Protein AF-A0A6I2UF98-F1 (afdb_monomer_lite)

Radius of gyration: 32.37 Å; chains: 1; bounding box: 103×80×83 Å

pLDDT: mean 73.34, std 24.32, range [24.0, 97.31]

Foldseek 3Di:
DVVVVVVVVVVVVVVVVVVLVVVLVVLVVVLVVCVVVVVLVVSVVSLVVNVVSVDDDLVSLQSPLVSCVVVPVLVVSLVSLVVSCVRPVPDLLSLLSVLLSCVSVVVNLVSLVSVLVSCVVCPVVDDPVSLVSSQVSCVVVVPPPPVSCVVRVSSVVSNVVVVCVVVVVVVVVPHDDDDDDDDDDDDDDDDDDDDDVVVVVVVVVVVVVVVVVPDDDDDDDDDDDDDDDDDDDDDDDDDDDDDDDDDDDDDDDDDDPPPDPPLVVVLVVLVPDPDDLVVSLVVLQVVLVVCVVVVNLPSSLVSLVSSCVSPVQPLSSLQSNLVSCVSVVNLVVSVVSQVSHPDHDVVSVVSSVVD

Organism: NCBI:txid2652309

Secondary structure (DSSP, 8-state):
-HHHHHHHHHHHHHHHHHHHHHHHHHHHHHHHHHHHTT-HHHHHHHHHHHHHTT---HHHHHHHHHHHHHTT-HHHHHHHHHHHHHH-TT-HHHHHHHHHHHHHTT-HHHHHHHHHHHHHHHGGGS-HHHHHHHHHHHGGGGSS-HHHHTT-HHHHHHHHHHHHHHHHHHHHTTPPP----PPP------------HHHHHHHHHHHHHHHHTTS-----------------------------------------------HHHHHHHHHHS---HHHHHHHHHHHHHHHHHTT-HHHHHHHHHHHHHH-TT-HHHHHHHHHHHHHTT-HHHHHHHHHT-SS--HHHHHHHHH-

InterPro domains:
  IPR011990 Tetratricopeptide-like helical domain superfamily [G3DSA:1.25.40.10] (7-129)
  IPR011990 Tetratricopeptide-like helical domain superfamily [G3DSA:1.25.40.10] (156-341)
  IPR011990 Tetratricopeptide-like helical domain superfamily [SSF48452] (62-338)

Sequence (355 aa):
MAKIKNRIANKRMQKKAEAQDAAFRDLKAEMQQLMDTEDYVAAMDVMAEIAANKKIDADVMYWGAVCYFRTGDYERAAKWVNNVLTYDSGSLRARSLLAAICIGEGRREDGIRIAGFVLSNAGAGLAEQDREFLQEVLAPVRYGSADVLAQYPQVREFLAETSDIQSALDVAAGMPEVADRQPEREQAEADAAKPSAVEALAKLRRMLEKSRAAGQEQVQPAEEVPQESFVLTDEQASKVPAVEEQENAEAADGNIAETGFDVDSTVEKVLAKAISLCEKVKLLNIFAGACYQENDHQSAFDLLSAALQLDGCDAATLRNMAYVCLSAGEKEQALAYAAKLPMADFGLLYALKHN

Structure (mmCIF, N/CA/C/O backbone):
data_AF-A0A6I2UF98-F1
#
_entry.id   AF-A0A6I2UF98-F1
#
loop_
_atom_site.group_PDB
_atom_site.id
_atom_site.type_symbol
_atom_site.label_atom_id
_atom_site.label_alt_id
_atom_site.label_comp_id
_atom_site.label_asym_id
_atom_site.label_entity_id
_atom_site.label_seq_id
_atom_site.pdbx_PDB_ins_code
_atom_site.Cartn_x
_atom_site.Cartn_y
_atom_site.Cartn_z
_atom_site.occupancy
_atom_site.B_iso_or_equiv
_atom_site.auth_seq_id
_atom_site.auth_comp_id
_atom_site.auth_asym_id
_atom_site.auth_atom_id
_atom_site.pdbx_PDB_model_num
ATOM 1 N N . MET A 1 1 ? -34.645 7.016 46.617 1.00 63.91 1 MET A N 1
ATOM 2 C CA . MET A 1 1 ? -34.510 5.947 45.595 1.00 63.91 1 MET A CA 1
ATOM 3 C C . MET A 1 1 ? -33.904 6.413 44.261 1.00 63.91 1 MET A C 1
ATOM 5 O O . MET A 1 1 ? -33.068 5.694 43.728 1.00 63.91 1 MET A O 1
ATOM 9 N N . ALA A 1 2 ? -34.247 7.597 43.730 1.00 69.69 2 ALA A N 1
ATOM 10 C CA . ALA A 1 2 ? -33.748 8.078 42.427 1.00 69.69 2 ALA A CA 1
ATOM 11 C C . ALA A 1 2 ? -32.206 8.193 42.317 1.00 69.69 2 ALA A C 1
ATOM 13 O O . ALA A 1 2 ? -31.623 7.744 41.335 1.00 69.69 2 ALA A O 1
ATOM 14 N N . LYS A 1 3 ? -31.522 8.693 43.360 1.00 74.25 3 LYS A N 1
ATOM 15 C CA . LYS A 1 3 ? -30.048 8.828 43.378 1.00 74.25 3 LYS A CA 1
ATOM 16 C C . LYS A 1 3 ? -29.302 7.485 43.285 1.00 74.25 3 LYS A C 1
ATOM 18 O O . LYS A 1 3 ? -28.255 7.407 42.651 1.00 74.25 3 LYS A O 1
ATOM 23 N N . ILE A 1 4 ? -29.849 6.419 43.879 1.00 79.56 4 ILE A N 1
ATOM 24 C CA . ILE A 1 4 ? -29.251 5.072 43.841 1.00 79.56 4 ILE A CA 1
ATOM 25 C C . ILE A 1 4 ? -29.442 4.444 42.452 1.00 79.56 4 ILE A C 1
ATOM 27 O O . ILE A 1 4 ? -28.490 3.891 41.906 1.00 79.56 4 ILE A O 1
ATOM 31 N N . LYS A 1 5 ? -30.627 4.602 41.840 1.00 80.00 5 LYS A N 1
ATOM 32 C CA . LYS A 1 5 ? -30.889 4.150 40.461 1.00 80.00 5 LYS A CA 1
ATOM 33 C C . LYS A 1 5 ? -29.950 4.822 39.449 1.00 80.00 5 LYS A C 1
ATOM 35 O O . LYS A 1 5 ? -29.345 4.114 38.649 1.00 80.00 5 LYS A O 1
ATOM 40 N N . ASN A 1 6 ? -29.738 6.139 39.549 1.00 82.12 6 ASN A N 1
ATOM 41 C CA . ASN A 1 6 ? -28.802 6.859 38.672 1.00 82.12 6 ASN A CA 1
ATOM 42 C C . ASN A 1 6 ? -27.347 6.401 38.856 1.00 82.12 6 ASN A C 1
ATOM 44 O O . ASN A 1 6 ? -26.626 6.235 37.877 1.00 82.12 6 ASN A O 1
ATOM 48 N N . ARG A 1 7 ? -26.913 6.120 40.092 1.00 83.44 7 ARG A N 1
ATOM 49 C CA . ARG A 1 7 ? -25.555 5.612 40.353 1.00 83.44 7 ARG A CA 1
ATOM 50 C C . ARG A 1 7 ? -25.326 4.215 39.764 1.00 83.44 7 ARG A C 1
ATOM 52 O O . ARG A 1 7 ? -24.241 3.942 39.260 1.00 83.44 7 ARG A O 1
ATOM 59 N N . ILE A 1 8 ? -26.332 3.339 39.813 1.00 86.56 8 ILE A N 1
ATOM 60 C CA . ILE A 1 8 ? -26.265 1.994 39.216 1.00 86.56 8 ILE A CA 1
ATOM 61 C C . ILE A 1 8 ? -26.267 2.080 37.685 1.00 86.56 8 ILE A C 1
ATOM 63 O O . ILE A 1 8 ? -25.483 1.383 37.044 1.00 86.56 8 ILE A O 1
ATOM 67 N N . ALA A 1 9 ? -27.105 2.944 37.103 1.00 87.94 9 ALA A N 1
ATOM 68 C CA . ALA A 1 9 ? -27.138 3.177 35.660 1.00 87.94 9 ALA A CA 1
ATOM 69 C C . ALA A 1 9 ? -25.792 3.711 35.141 1.00 87.94 9 ALA A C 1
ATOM 71 O O . ALA A 1 9 ? -25.245 3.139 34.200 1.00 87.94 9 ALA A O 1
ATOM 72 N N . ASN A 1 10 ? -25.201 4.706 35.815 1.00 87.38 10 ASN A N 1
ATOM 73 C CA . ASN A 1 10 ? -23.878 5.228 35.459 1.00 87.38 10 ASN A CA 1
ATOM 74 C C . ASN A 1 10 ? -22.782 4.162 35.577 1.00 87.38 10 ASN A C 1
ATOM 76 O O . ASN A 1 10 ? -21.989 4.019 34.656 1.00 87.38 10 ASN A O 1
ATOM 80 N N . LYS A 1 11 ? -22.767 3.354 36.650 1.00 91.62 11 LYS A N 1
ATOM 81 C CA . LYS A 1 11 ? -21.804 2.244 36.780 1.00 91.62 11 LYS A CA 1
ATOM 82 C C . LYS A 1 11 ? -21.946 1.197 35.670 1.00 91.62 11 LYS A C 1
ATOM 84 O O . LYS A 1 11 ? -20.944 0.668 35.205 1.00 91.62 11 LYS A O 1
ATOM 89 N N . ARG A 1 12 ? -23.175 0.876 35.247 1.00 88.50 12 ARG A N 1
ATOM 90 C CA . ARG A 1 12 ? -23.423 -0.064 34.138 1.00 88.50 12 ARG A CA 1
ATOM 91 C C . ARG A 1 12 ? -22.973 0.507 32.794 1.00 88.50 12 ARG A C 1
ATOM 93 O O . ARG A 1 12 ? -22.359 -0.219 32.022 1.00 88.50 12 ARG A O 1
ATOM 100 N N . MET A 1 13 ? -23.253 1.785 32.538 1.00 87.44 13 MET A N 1
ATOM 101 C CA . MET A 1 13 ? -22.789 2.489 31.337 1.00 87.44 13 MET A CA 1
ATOM 102 C C . MET A 1 13 ? -21.263 2.546 31.284 1.00 87.44 13 MET A C 1
ATOM 104 O O . MET A 1 13 ? -20.686 2.217 30.257 1.00 87.44 13 MET A O 1
ATOM 108 N N . GLN A 1 14 ? -20.617 2.873 32.405 1.00 88.50 14 GLN A N 1
ATOM 109 C CA . GLN A 1 14 ? -19.162 2.912 32.514 1.00 88.50 14 GLN A CA 1
ATOM 110 C C . GLN A 1 14 ? -18.539 1.535 32.254 1.00 88.50 14 GLN A C 1
ATOM 112 O O . GLN A 1 14 ? -17.674 1.417 31.398 1.00 88.50 14 GLN A O 1
ATOM 117 N N . LYS A 1 15 ? -19.064 0.472 32.878 1.00 90.69 15 LYS A N 1
ATOM 118 C CA . LYS A 1 15 ? -18.601 -0.901 32.624 1.00 90.69 15 LYS A CA 1
ATOM 119 C C . LYS A 1 15 ? -18.785 -1.327 31.159 1.00 90.69 15 LYS A C 1
ATOM 121 O O . LYS A 1 15 ? -17.962 -2.060 30.624 1.00 90.69 15 LYS A O 1
ATOM 126 N N . LYS A 1 16 ? -19.868 -0.887 30.503 1.00 87.44 16 LYS A N 1
ATOM 127 C CA . LYS A 1 16 ? -20.100 -1.153 29.075 1.00 87.44 16 LYS A CA 1
ATOM 128 C C . LYS A 1 16 ? -19.107 -0.391 28.193 1.00 87.44 16 LYS A C 1
ATOM 130 O O . LYS A 1 16 ? -18.605 -0.975 27.243 1.00 87.44 16 LYS A O 1
ATOM 135 N N . ALA A 1 17 ? -18.822 0.871 28.509 1.00 87.00 17 ALA A N 1
ATOM 136 C CA . ALA A 1 17 ? -17.832 1.672 27.794 1.00 87.00 17 ALA A CA 1
ATOM 137 C C . ALA A 1 17 ? -16.425 1.067 27.928 1.00 87.00 17 ALA A C 1
ATOM 139 O O . ALA A 1 17 ? -15.788 0.825 26.912 1.00 87.00 17 ALA A O 1
ATOM 140 N N . GLU A 1 18 ? -16.015 0.699 29.147 1.00 88.81 18 GLU A N 1
ATOM 141 C CA . GLU A 1 18 ? -14.739 0.021 29.423 1.00 88.81 18 GLU A CA 1
ATOM 142 C C . GLU A 1 18 ? -14.611 -1.300 28.648 1.00 88.81 18 GLU A C 1
ATOM 144 O O . GLU A 1 18 ? -13.567 -1.574 28.062 1.00 88.81 18 GLU A O 1
ATOM 149 N N . ALA A 1 19 ? -15.680 -2.103 28.590 1.00 88.19 19 ALA A N 1
ATOM 150 C CA . ALA A 1 19 ? -15.698 -3.332 27.797 1.00 88.19 19 ALA A CA 1
ATOM 151 C C . ALA A 1 19 ? -15.601 -3.057 26.285 1.00 88.19 19 ALA A C 1
ATOM 153 O O . ALA A 1 19 ? -14.909 -3.780 25.579 1.00 88.19 19 ALA A O 1
ATOM 154 N N . GLN A 1 20 ? -16.254 -2.002 25.787 1.00 87.62 20 GLN A N 1
ATOM 155 C CA . GLN A 1 20 ? -16.143 -1.581 24.386 1.00 87.62 20 GLN A CA 1
ATOM 156 C C . GLN A 1 20 ? -14.763 -1.001 24.052 1.00 87.62 20 GLN A C 1
ATOM 158 O O . GLN A 1 20 ? -14.323 -1.111 22.916 1.00 87.62 20 GLN A O 1
ATOM 163 N N . ASP A 1 21 ? -14.098 -0.333 24.996 1.00 88.75 21 ASP A N 1
ATOM 164 C CA . ASP A 1 21 ? -12.720 0.153 24.840 1.00 88.75 21 ASP A CA 1
ATOM 165 C C . ASP A 1 21 ? -11.709 -0.997 24.864 1.00 88.75 21 ASP A C 1
ATOM 167 O O . ASP A 1 21 ? -10.724 -0.964 24.134 1.00 88.75 21 ASP A O 1
ATOM 171 N N . ALA A 1 22 ? -11.936 -2.017 25.697 1.00 91.38 22 ALA A N 1
ATOM 172 C CA . ALA A 1 22 ? -11.137 -3.239 25.685 1.00 91.38 22 ALA A CA 1
ATOM 173 C C . ALA A 1 22 ? -11.298 -3.984 24.353 1.00 91.38 22 ALA A C 1
ATOM 175 O O . ALA A 1 22 ? -10.308 -4.166 23.659 1.00 91.38 22 ALA A O 1
ATOM 176 N N . ALA A 1 23 ? -12.537 -4.268 23.937 1.00 91.31 23 ALA A N 1
ATOM 177 C CA . ALA A 1 23 ? -12.812 -4.945 22.670 1.00 91.31 23 ALA A CA 1
ATOM 178 C C . ALA A 1 23 ? -12.245 -4.187 21.458 1.00 91.31 23 ALA A C 1
ATOM 180 O O . ALA A 1 23 ? -11.674 -4.796 20.564 1.00 91.31 23 ALA A O 1
ATOM 181 N N . PHE A 1 24 ? -12.351 -2.852 21.436 1.00 93.56 24 PHE A N 1
ATOM 182 C CA . PHE A 1 24 ? -11.744 -2.048 20.373 1.00 93.56 24 PHE A CA 1
ATOM 183 C C . PHE A 1 24 ? -10.215 -2.173 20.349 1.00 93.56 24 PHE A C 1
ATOM 185 O O . PHE A 1 24 ? -9.638 -2.268 19.273 1.00 93.56 24 PHE A O 1
ATOM 192 N N . ARG A 1 25 ? -9.554 -2.187 21.515 1.00 94.25 25 ARG A N 1
ATOM 193 C CA . ARG A 1 25 ? -8.098 -2.384 21.585 1.00 94.25 25 ARG A CA 1
ATOM 194 C C . ARG A 1 25 ? -7.683 -3.769 21.102 1.00 94.25 25 ARG A C 1
ATOM 196 O O . ARG A 1 25 ? -6.695 -3.856 20.382 1.00 94.25 25 ARG A O 1
ATOM 203 N N . ASP A 1 26 ? -8.437 -4.801 21.467 1.00 94.94 26 ASP A N 1
ATOM 204 C CA . ASP A 1 26 ? -8.153 -6.180 21.066 1.00 94.94 26 ASP A CA 1
ATOM 205 C C . ASP A 1 26 ? -8.306 -6.341 19.543 1.00 94.94 26 ASP A C 1
ATOM 207 O O . ASP A 1 26 ? -7.365 -6.768 18.879 1.00 94.94 26 ASP A O 1
ATOM 211 N N . LEU A 1 27 ? -9.421 -5.867 18.970 1.00 95.88 27 LEU A N 1
ATOM 212 C CA . LEU A 1 27 ? -9.647 -5.876 17.518 1.00 95.88 27 LEU A CA 1
ATOM 213 C C . LEU A 1 27 ? -8.621 -5.028 16.758 1.00 95.88 27 LEU A C 1
ATOM 215 O O . LEU A 1 27 ? -8.185 -5.398 15.674 1.00 95.88 27 LEU A O 1
ATOM 219 N N . LYS A 1 28 ? -8.213 -3.879 17.311 1.00 95.94 28 LYS A N 1
ATOM 220 C CA . LYS A 1 28 ? -7.185 -3.034 16.689 1.00 95.94 28 LYS A CA 1
ATOM 221 C C . LYS A 1 28 ? -5.833 -3.752 16.639 1.00 95.94 28 LYS A C 1
ATOM 223 O O . LYS A 1 28 ? -5.136 -3.644 15.635 1.00 95.94 28 LYS A O 1
ATOM 228 N N . ALA A 1 29 ? -5.469 -4.473 17.700 1.00 96.69 29 ALA A N 1
ATOM 229 C CA . ALA A 1 29 ? -4.240 -5.260 17.740 1.00 96.69 29 ALA A CA 1
ATOM 230 C C . ALA A 1 29 ? -4.287 -6.439 16.756 1.00 96.69 29 ALA A C 1
ATOM 232 O O . ALA A 1 29 ? -3.308 -6.685 16.060 1.00 96.69 29 ALA A O 1
ATOM 233 N N . GLU A 1 30 ? -5.430 -7.120 16.658 1.00 97.00 30 GLU A N 1
ATOM 234 C CA . GLU A 1 30 ? -5.656 -8.172 15.664 1.00 97.00 30 GLU A CA 1
ATOM 235 C C . GLU A 1 30 ? -5.534 -7.626 14.236 1.00 97.00 30 GLU A C 1
ATOM 237 O O . GLU A 1 30 ? -4.768 -8.156 13.435 1.00 97.00 30 GLU A O 1
ATOM 242 N N . MET A 1 31 ? -6.200 -6.506 13.936 1.00 96.44 31 MET A N 1
ATOM 243 C CA . MET A 1 31 ? -6.097 -5.859 12.629 1.00 96.44 31 MET A CA 1
ATOM 244 C C . MET A 1 31 ? -4.648 -5.490 12.305 1.00 96.44 31 MET A C 1
ATOM 246 O O . MET A 1 31 ? -4.205 -5.716 11.186 1.00 96.44 31 MET A O 1
ATOM 250 N N . GLN A 1 32 ? -3.890 -4.968 13.272 1.00 95.94 32 GLN A N 1
ATOM 251 C CA . GLN A 1 32 ? -2.478 -4.648 13.078 1.00 95.94 32 GLN A CA 1
ATOM 252 C C . GLN A 1 32 ? -1.647 -5.890 12.724 1.00 95.94 32 GLN A C 1
ATOM 254 O O . GLN A 1 32 ? -0.865 -5.839 11.783 1.00 95.94 32 GLN A O 1
ATOM 259 N N . GLN A 1 33 ? -1.855 -7.015 13.413 1.00 96.81 33 GLN A N 1
ATOM 260 C CA . GLN A 1 33 ? -1.164 -8.269 13.093 1.00 96.81 33 GLN A CA 1
ATOM 261 C C . GLN A 1 33 ? -1.495 -8.772 11.684 1.00 96.81 33 GLN A C 1
ATOM 263 O O . GLN A 1 33 ? -0.612 -9.251 10.973 1.00 96.81 33 GLN A O 1
ATOM 268 N N . LEU A 1 34 ? -2.753 -8.640 11.259 1.00 96.75 34 LEU A N 1
ATOM 269 C CA . LEU A 1 34 ? -3.169 -8.991 9.900 1.00 96.75 34 LEU A CA 1
ATOM 270 C C . LEU A 1 34 ? -2.531 -8.063 8.858 1.00 96.75 34 LEU A C 1
ATOM 272 O O . LEU A 1 34 ? -2.096 -8.527 7.811 1.00 96.75 34 LEU A O 1
ATOM 276 N N . MET A 1 35 ? -2.389 -6.770 9.166 1.00 95.25 35 MET A N 1
ATOM 277 C CA . MET A 1 35 ? -1.650 -5.833 8.314 1.00 95.25 35 MET A CA 1
ATOM 278 C C . MET A 1 35 ? -0.167 -6.201 8.200 1.00 95.25 35 MET A C 1
ATOM 280 O O . MET A 1 35 ? 0.379 -6.144 7.101 1.00 95.25 35 MET A O 1
ATOM 284 N N . ASP A 1 36 ? 0.466 -6.596 9.307 1.00 93.12 36 ASP A N 1
ATOM 285 C CA . ASP A 1 36 ? 1.883 -6.982 9.353 1.00 93.12 36 ASP A CA 1
ATOM 286 C C . ASP A 1 36 ? 2.150 -8.318 8.630 1.00 93.12 36 ASP A C 1
ATOM 288 O O . ASP A 1 36 ? 3.249 -8.550 8.135 1.00 93.12 36 ASP A O 1
ATOM 292 N N . THR A 1 37 ? 1.143 -9.195 8.556 1.00 95.81 37 THR A N 1
ATOM 293 C CA . THR A 1 37 ? 1.185 -10.472 7.817 1.00 95.81 37 THR A CA 1
ATOM 294 C C . THR A 1 37 ? 0.619 -10.373 6.398 1.00 95.81 37 THR A C 1
ATOM 296 O O . THR A 1 37 ? 0.551 -11.381 5.699 1.00 95.81 37 THR A O 1
ATOM 299 N N . GLU A 1 38 ? 0.238 -9.166 5.969 1.00 94.38 38 GLU A N 1
ATOM 300 C CA . GLU A 1 38 ? -0.343 -8.861 4.655 1.00 94.38 38 GLU A CA 1
ATOM 301 C C . GLU A 1 38 ? -1.654 -9.609 4.330 1.00 94.38 38 GLU A C 1
ATOM 303 O O . GLU A 1 38 ? -2.085 -9.653 3.176 1.00 94.38 38 GLU A O 1
ATOM 308 N N . ASP A 1 39 ? -2.355 -10.135 5.340 1.00 96.75 39 ASP A N 1
ATOM 309 C CA . ASP A 1 39 ? -3.689 -10.723 5.173 1.00 96.75 39 ASP A CA 1
ATOM 310 C C . ASP A 1 39 ? -4.762 -9.623 5.144 1.00 96.75 39 ASP A C 1
ATOM 312 O O . ASP A 1 39 ? -5.519 -9.377 6.089 1.00 96.75 39 ASP A O 1
ATOM 316 N N . TYR A 1 40 ? -4.805 -8.913 4.017 1.00 96.44 40 TYR A N 1
ATOM 317 C CA . TYR A 1 40 ? -5.688 -7.765 3.828 1.00 96.44 40 TYR A CA 1
ATOM 318 C C . TYR A 1 40 ? -7.171 -8.139 3.796 1.00 96.44 40 TYR A C 1
ATOM 320 O O . TYR A 1 40 ? -8.012 -7.302 4.116 1.00 96.44 40 TYR A O 1
ATOM 328 N N . VAL A 1 41 ? -7.512 -9.370 3.406 1.00 95.62 41 VAL A N 1
ATOM 329 C CA . VAL A 1 41 ? -8.911 -9.815 3.348 1.00 95.62 41 VAL A CA 1
ATOM 330 C C . VAL A 1 41 ? -9.429 -10.054 4.762 1.00 95.62 41 VAL A C 1
ATOM 332 O O . VAL A 1 41 ? -10.459 -9.487 5.124 1.00 95.62 41 VAL A O 1
ATOM 335 N N . ALA A 1 42 ? -8.684 -10.788 5.595 1.00 96.06 42 ALA A N 1
ATOM 336 C CA . ALA A 1 42 ? -9.048 -10.955 6.998 1.00 96.06 42 ALA A CA 1
ATOM 337 C C . ALA A 1 42 ? -9.042 -9.610 7.747 1.00 96.06 42 ALA A C 1
ATOM 339 O O . ALA A 1 42 ? -9.937 -9.335 8.550 1.00 96.06 42 ALA A O 1
ATOM 340 N N . ALA A 1 43 ? -8.090 -8.717 7.442 1.00 97.06 43 ALA A N 1
ATOM 341 C CA . ALA A 1 43 ? -8.054 -7.379 8.033 1.00 97.06 43 ALA A CA 1
ATOM 342 C C . ALA A 1 43 ? -9.319 -6.557 7.714 1.00 97.06 43 ALA A C 1
ATOM 344 O O . ALA A 1 43 ? -9.774 -5.783 8.561 1.00 97.06 43 ALA A O 1
ATOM 345 N N . MET A 1 44 ? -9.927 -6.730 6.532 1.00 95.44 44 MET A N 1
ATOM 346 C CA . MET A 1 44 ? -11.207 -6.090 6.196 1.00 95.44 44 MET A CA 1
ATOM 347 C C . MET A 1 44 ? -12.375 -6.618 7.035 1.00 95.44 44 MET A C 1
ATOM 349 O O . MET A 1 44 ? -13.244 -5.827 7.411 1.00 95.44 44 MET A O 1
ATOM 353 N N . ASP A 1 45 ? -12.402 -7.913 7.350 1.00 95.81 45 ASP A N 1
ATOM 354 C CA . ASP A 1 45 ? -13.439 -8.494 8.210 1.00 95.81 45 ASP A CA 1
ATOM 355 C C . ASP A 1 45 ? -13.341 -7.930 9.635 1.00 95.81 45 ASP A C 1
ATOM 357 O O . ASP A 1 45 ? -14.337 -7.455 10.193 1.00 95.81 45 ASP A O 1
ATOM 361 N N . VAL A 1 46 ? -12.122 -7.852 10.182 1.00 96.44 46 VAL A N 1
ATOM 362 C CA . VAL A 1 46 ? -11.866 -7.213 11.485 1.00 96.44 46 VAL A CA 1
ATOM 363 C C . VAL A 1 46 ? -12.241 -5.728 11.449 1.00 96.44 46 VAL A C 1
ATOM 365 O O . VAL A 1 46 ? -12.892 -5.216 12.362 1.00 96.44 46 VAL A O 1
ATOM 368 N N . MET A 1 47 ? -11.913 -5.019 10.366 1.00 94.88 47 MET A N 1
ATOM 369 C CA . MET A 1 47 ? -12.313 -3.623 10.177 1.00 94.88 47 MET A CA 1
ATOM 370 C C . MET A 1 47 ? -13.840 -3.448 10.188 1.00 94.88 47 MET A C 1
ATOM 372 O O . MET A 1 47 ? -14.350 -2.481 10.766 1.00 94.88 47 MET A O 1
ATOM 376 N N . ALA A 1 48 ? -14.587 -4.364 9.568 1.00 93.50 48 ALA A N 1
ATOM 377 C CA . ALA A 1 48 ? -16.046 -4.339 9.572 1.00 93.50 48 ALA A CA 1
ATOM 378 C C . ALA A 1 48 ? -16.612 -4.546 10.987 1.00 93.50 48 ALA A C 1
ATOM 380 O O . ALA A 1 48 ? -17.566 -3.862 11.376 1.00 93.50 48 ALA A O 1
ATOM 381 N N . GLU A 1 49 ? -15.994 -5.415 11.789 1.00 94.00 49 GLU A N 1
ATOM 38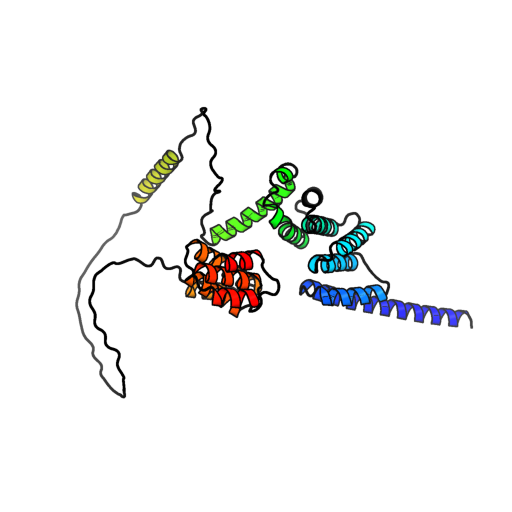2 C CA . GLU A 1 49 ? -16.347 -5.596 13.199 1.00 94.00 49 GLU A CA 1
ATOM 383 C C . GLU A 1 49 ? -16.052 -4.338 14.035 1.00 94.00 49 GLU A C 1
ATOM 385 O O . GLU A 1 49 ? -16.900 -3.874 14.810 1.00 94.00 49 GLU A O 1
ATOM 390 N N . ILE A 1 50 ? -14.893 -3.709 13.822 1.00 93.56 50 ILE A N 1
ATOM 391 C CA . ILE A 1 50 ? -14.537 -2.427 14.443 1.00 93.56 50 ILE A CA 1
ATOM 392 C C . ILE A 1 50 ? -15.582 -1.348 14.096 1.00 93.56 50 ILE A C 1
ATOM 394 O O . ILE A 1 50 ? -16.088 -0.642 14.980 1.00 93.56 50 ILE A O 1
ATOM 398 N N . ALA A 1 51 ? -15.986 -1.262 12.825 1.00 89.56 51 ALA A N 1
ATOM 399 C CA . ALA A 1 51 ? -17.009 -0.328 12.367 1.00 89.56 51 ALA A CA 1
ATOM 400 C C . ALA A 1 51 ? -18.389 -0.606 12.994 1.00 89.56 51 ALA A C 1
ATOM 402 O O . ALA A 1 51 ? -19.090 0.336 13.384 1.00 89.56 51 ALA A O 1
ATOM 403 N N . ALA A 1 52 ? -18.769 -1.877 13.167 1.00 89.88 52 ALA A N 1
ATOM 404 C CA . ALA A 1 52 ? -20.009 -2.272 13.840 1.00 89.88 52 ALA A CA 1
ATOM 405 C C . ALA A 1 52 ? -20.042 -1.818 15.312 1.00 89.88 52 ALA A C 1
ATOM 407 O O . ALA A 1 52 ? -21.091 -1.404 15.822 1.00 89.88 52 ALA A O 1
ATOM 408 N N . ASN A 1 53 ? -18.878 -1.791 15.966 1.00 86.19 53 ASN A N 1
ATOM 409 C CA . ASN A 1 53 ? -18.699 -1.261 17.318 1.00 86.19 53 ASN A CA 1
ATOM 410 C C . ASN A 1 53 ? -18.734 0.281 17.395 1.00 86.19 53 ASN A C 1
ATOM 412 O O . ASN A 1 53 ? -18.673 0.843 18.494 1.00 86.19 53 ASN A O 1
ATOM 416 N N . LYS A 1 54 ? -18.915 0.970 16.255 1.00 82.81 54 LYS A N 1
ATOM 417 C CA . LYS A 1 54 ? -19.020 2.435 16.106 1.00 82.81 54 LYS A CA 1
ATOM 418 C C . LYS A 1 54 ? -17.811 3.205 16.642 1.00 82.81 54 LYS A C 1
ATOM 420 O O . LYS A 1 54 ? -17.946 4.362 17.046 1.00 82.81 54 LYS A O 1
ATOM 425 N N . LYS A 1 55 ? -16.640 2.573 16.651 1.00 83.75 55 LYS A N 1
ATOM 426 C CA . LYS A 1 55 ? -15.371 3.201 17.017 1.00 83.75 55 LYS A CA 1
ATOM 427 C C . LYS A 1 55 ? -14.407 3.006 15.869 1.00 83.75 55 LYS A C 1
ATOM 429 O O . LYS A 1 55 ? -14.057 1.880 15.569 1.00 83.75 55 LYS A O 1
ATOM 434 N N . ILE A 1 56 ? -14.013 4.095 15.227 1.00 88.19 56 ILE A N 1
ATOM 435 C CA . ILE A 1 56 ? -13.001 4.086 14.175 1.00 88.19 56 ILE A CA 1
ATOM 436 C C . ILE A 1 56 ? -12.099 5.288 14.440 1.00 88.19 56 ILE A C 1
ATOM 438 O O . ILE A 1 56 ? -12.596 6.406 14.590 1.00 88.19 56 ILE A O 1
ATOM 442 N N . ASP A 1 57 ? -10.797 5.047 14.533 1.00 91.31 57 ASP A N 1
ATOM 443 C CA . ASP A 1 57 ? -9.775 6.085 14.637 1.00 91.31 57 ASP A CA 1
ATOM 444 C C . ASP A 1 57 ? -9.009 6.236 13.313 1.00 91.31 57 ASP A C 1
ATOM 446 O O . ASP A 1 57 ? -9.285 5.538 12.334 1.00 91.31 57 ASP A O 1
ATOM 450 N N . ALA A 1 58 ? -8.071 7.183 13.267 1.00 91.00 58 ALA A N 1
ATOM 451 C CA . ALA A 1 58 ? -7.312 7.480 12.056 1.00 91.00 58 ALA A CA 1
ATOM 452 C C . ALA A 1 58 ? -6.488 6.277 11.559 1.00 91.00 58 ALA A C 1
ATOM 454 O O . ALA A 1 58 ? -6.391 6.076 10.349 1.00 91.00 58 ALA A O 1
ATOM 455 N N . ASP A 1 59 ? -5.954 5.454 12.469 1.00 92.00 59 ASP A N 1
ATOM 456 C CA . ASP A 1 59 ? -5.151 4.280 12.112 1.00 92.00 59 ASP A CA 1
ATOM 457 C C . ASP A 1 59 ? -6.013 3.214 11.436 1.00 92.00 59 ASP A C 1
ATOM 459 O O . ASP A 1 59 ? -5.664 2.734 10.361 1.00 92.00 59 ASP A O 1
ATOM 463 N N . VAL A 1 60 ? -7.182 2.898 12.007 1.00 94.69 60 VAL A N 1
ATOM 464 C CA . VAL A 1 60 ? -8.117 1.927 11.415 1.00 94.69 60 VAL A CA 1
ATOM 465 C C . VAL A 1 60 ? -8.638 2.423 10.064 1.00 94.69 60 VAL A C 1
ATOM 467 O O . VAL A 1 60 ? -8.753 1.638 9.122 1.00 94.69 60 VAL A O 1
ATOM 470 N N . MET A 1 61 ? -8.926 3.725 9.929 1.00 94.94 61 MET A N 1
ATOM 471 C CA . MET A 1 61 ? -9.304 4.311 8.634 1.00 94.94 61 MET A CA 1
ATOM 472 C C . MET A 1 61 ? -8.195 4.131 7.597 1.00 94.94 61 MET A C 1
ATOM 474 O O . MET A 1 61 ? -8.477 3.780 6.451 1.00 94.94 61 MET A O 1
ATOM 478 N N . TYR A 1 62 ? -6.944 4.364 8.000 1.00 95.44 62 TYR A N 1
ATOM 479 C CA . TYR A 1 62 ? -5.793 4.228 7.123 1.00 95.44 62 TYR A CA 1
ATOM 480 C C . TYR A 1 62 ? -5.544 2.769 6.728 1.00 95.44 62 TYR A C 1
ATOM 482 O O . TYR A 1 62 ? -5.408 2.479 5.542 1.00 95.44 62 TYR A O 1
ATOM 490 N N . TRP A 1 63 ? -5.543 1.834 7.679 1.00 95.88 63 TRP A N 1
ATOM 491 C CA . TRP A 1 63 ? -5.371 0.412 7.378 1.00 95.88 63 TRP A CA 1
ATOM 492 C C . TRP A 1 63 ? -6.480 -0.118 6.472 1.00 95.88 63 TRP A C 1
ATOM 494 O O . TRP A 1 63 ? -6.196 -0.848 5.526 1.00 95.88 63 TRP A O 1
ATOM 504 N N . GLY A 1 64 ? -7.721 0.328 6.678 1.00 96.00 64 GLY A N 1
ATOM 505 C CA . GLY A 1 64 ? -8.819 0.048 5.759 1.00 96.00 64 GLY A CA 1
ATOM 506 C C . GLY A 1 64 ? -8.547 0.538 4.339 1.00 96.00 64 GLY A C 1
ATOM 507 O O . GLY A 1 64 ? -8.745 -0.204 3.378 1.00 96.00 64 GLY A O 1
ATOM 508 N N . ALA A 1 65 ? -8.039 1.766 4.195 1.00 96.81 65 ALA A N 1
ATOM 509 C CA . ALA A 1 65 ? -7.635 2.297 2.896 1.00 96.81 65 ALA A CA 1
ATOM 510 C C . ALA A 1 65 ? -6.538 1.447 2.234 1.00 96.81 65 ALA A C 1
ATOM 512 O O . ALA A 1 65 ? -6.632 1.166 1.039 1.00 96.81 65 ALA A O 1
ATOM 513 N N . VAL A 1 66 ? -5.532 1.007 3.001 1.00 95.31 66 VAL A N 1
ATOM 514 C CA . VAL A 1 66 ? -4.467 0.121 2.504 1.00 95.31 66 VAL A CA 1
ATOM 515 C C . VAL A 1 66 ? -5.040 -1.217 2.047 1.00 95.31 66 VAL A C 1
ATOM 517 O O . VAL A 1 66 ? -4.707 -1.658 0.952 1.00 95.31 66 VAL A O 1
ATOM 520 N N . CYS A 1 67 ? -5.940 -1.834 2.817 1.00 96.19 67 CYS A N 1
ATOM 521 C CA . CYS A 1 67 ? -6.565 -3.099 2.426 1.00 96.19 67 CYS A CA 1
ATOM 522 C C . CYS A 1 67 ? -7.291 -2.968 1.078 1.00 96.19 67 CYS A C 1
ATOM 524 O O . CYS A 1 67 ? -7.103 -3.791 0.181 1.00 96.19 67 CYS A O 1
ATOM 526 N N . TYR A 1 68 ? -8.091 -1.909 0.898 1.00 96.88 68 TYR A N 1
ATOM 527 C CA . TYR A 1 68 ? -8.785 -1.667 -0.373 1.00 96.88 68 TYR A CA 1
ATOM 528 C C . TYR A 1 68 ? -7.809 -1.402 -1.522 1.00 96.88 68 TYR A C 1
ATOM 530 O O . TYR A 1 68 ? -8.008 -1.912 -2.620 1.00 96.88 68 TYR A O 1
ATOM 538 N N . PHE A 1 69 ? -6.722 -0.669 -1.273 1.00 95.81 69 PHE A N 1
ATOM 539 C CA . PHE A 1 69 ? -5.683 -0.442 -2.275 1.00 95.81 69 PHE A CA 1
ATOM 540 C C . PHE A 1 69 ? -5.009 -1.749 -2.712 1.00 95.81 69 PHE A C 1
ATOM 542 O O . PHE A 1 69 ? -4.900 -2.016 -3.907 1.00 95.81 69 PHE A O 1
ATOM 549 N N . ARG A 1 70 ? -4.599 -2.584 -1.752 1.00 94.06 70 ARG A N 1
ATOM 550 C CA . ARG A 1 70 ? -3.887 -3.849 -1.992 1.00 94.06 70 ARG A CA 1
ATOM 551 C C . ARG A 1 70 ? -4.754 -4.898 -2.689 1.00 94.06 70 ARG A C 1
ATOM 553 O O . ARG A 1 70 ? -4.242 -5.699 -3.460 1.00 94.06 70 ARG A O 1
ATOM 560 N N . THR A 1 71 ? -6.065 -4.857 -2.468 1.00 93.94 71 THR A N 1
ATOM 561 C CA . THR A 1 71 ? -7.046 -5.717 -3.156 1.00 93.94 71 THR A CA 1
ATOM 562 C C . THR A 1 71 ? -7.543 -5.138 -4.488 1.00 93.94 71 THR A C 1
ATOM 564 O O . THR A 1 71 ? -8.285 -5.809 -5.203 1.00 93.94 71 THR A O 1
ATOM 567 N N . GLY A 1 72 ? -7.125 -3.919 -4.851 1.00 92.69 72 GLY A N 1
ATOM 568 C CA . GLY A 1 72 ? -7.425 -3.280 -6.138 1.00 92.69 72 GLY A CA 1
ATOM 569 C C . GLY A 1 72 ? -8.713 -2.446 -6.194 1.00 92.69 72 GLY A C 1
ATOM 570 O O . GLY A 1 72 ? -9.047 -1.927 -7.257 1.00 92.69 72 GLY A O 1
ATOM 571 N N . ASP A 1 73 ? -9.438 -2.262 -5.085 1.00 95.38 73 ASP A N 1
ATOM 572 C CA . ASP A 1 73 ? -10.600 -1.359 -5.019 1.00 95.38 73 ASP A CA 1
ATOM 573 C C . ASP A 1 73 ? -10.147 0.084 -4.730 1.00 95.38 73 ASP A C 1
ATOM 575 O O . ASP A 1 73 ? -10.253 0.614 -3.618 1.00 95.38 73 ASP A O 1
ATOM 579 N N . TYR A 1 74 ? -9.607 0.732 -5.763 1.00 95.12 74 TYR A N 1
ATOM 580 C CA . TYR A 1 74 ? -9.074 2.093 -5.682 1.00 95.12 74 TYR A CA 1
ATOM 581 C C . TYR A 1 74 ? -10.129 3.147 -5.327 1.00 95.12 74 TYR A C 1
ATOM 583 O O . TYR A 1 74 ? -9.830 4.105 -4.608 1.00 95.12 74 TYR A O 1
ATOM 591 N N . GLU A 1 75 ? -11.381 2.952 -5.746 1.00 94.38 75 GLU A N 1
ATOM 592 C CA . GLU A 1 75 ? -12.461 3.898 -5.470 1.00 94.38 75 GLU A CA 1
ATOM 593 C C . GLU A 1 75 ? -12.799 3.929 -3.973 1.00 94.38 75 GLU A C 1
ATOM 595 O O . GLU A 1 75 ? -12.940 5.005 -3.374 1.00 94.38 75 GLU A O 1
ATOM 600 N N . ARG A 1 76 ? -12.913 2.756 -3.332 1.00 95.56 76 ARG A N 1
ATOM 601 C CA . ARG A 1 76 ? -13.109 2.690 -1.877 1.00 95.56 76 ARG A CA 1
ATOM 602 C C . ARG A 1 76 ? -11.861 3.121 -1.129 1.00 95.56 76 ARG A C 1
ATOM 604 O O . ARG A 1 76 ? -12.001 3.854 -0.149 1.00 95.56 76 ARG A O 1
ATOM 611 N N . ALA A 1 77 ? -10.673 2.739 -1.596 1.00 97.31 77 ALA A N 1
ATOM 612 C CA . ALA A 1 77 ? -9.419 3.176 -0.992 1.00 97.31 77 ALA A CA 1
ATOM 613 C C . ALA A 1 77 ? -9.345 4.710 -0.925 1.00 97.31 77 ALA A C 1
ATOM 615 O O . ALA A 1 77 ? -9.128 5.268 0.150 1.00 97.31 77 ALA A O 1
ATOM 616 N N . ALA A 1 78 ? -9.648 5.408 -2.025 1.00 95.94 78 ALA A N 1
ATOM 617 C CA . ALA A 1 78 ? -9.648 6.870 -2.078 1.00 95.94 78 ALA A CA 1
ATOM 618 C C . ALA A 1 78 ? -10.657 7.503 -1.102 1.00 95.94 78 ALA A C 1
ATOM 620 O O . ALA A 1 78 ? -10.351 8.502 -0.447 1.00 95.94 78 ALA A O 1
ATOM 621 N N . LYS A 1 79 ? -11.855 6.916 -0.960 1.00 96.06 79 LYS A N 1
ATOM 622 C CA . LYS A 1 79 ? -12.859 7.374 0.020 1.00 96.06 79 LYS A CA 1
ATOM 623 C C . LYS A 1 79 ? -12.333 7.257 1.450 1.00 96.06 79 LYS A C 1
ATOM 625 O O . LYS A 1 79 ? -12.481 8.198 2.228 1.00 96.06 79 LYS A O 1
ATOM 630 N N . TRP A 1 80 ? -11.688 6.143 1.789 1.00 95.44 80 TRP A N 1
ATOM 631 C CA . TRP A 1 80 ? -11.091 5.956 3.111 1.00 95.44 80 TRP A CA 1
ATOM 632 C C . TRP A 1 80 ? -9.899 6.879 3.355 1.00 95.44 80 TRP A C 1
ATOM 634 O O . TRP A 1 80 ? -9.817 7.469 4.428 1.00 95.44 80 TRP A O 1
ATOM 644 N N . VAL A 1 81 ? -9.044 7.106 2.356 1.00 96.81 81 VAL A N 1
ATOM 645 C CA . VAL A 1 81 ? -7.973 8.111 2.441 1.00 96.81 81 VAL A CA 1
ATOM 646 C C . VAL A 1 81 ? -8.538 9.502 2.730 1.00 96.81 81 VAL A C 1
ATOM 648 O O . VAL A 1 81 ? -8.039 10.195 3.613 1.00 96.81 81 VAL A O 1
ATOM 651 N N . ASN A 1 82 ? -9.613 9.907 2.049 1.00 94.88 82 ASN A N 1
ATOM 652 C CA . ASN A 1 82 ? -10.265 11.191 2.317 1.00 94.88 82 ASN A CA 1
ATOM 653 C C . ASN A 1 82 ? -10.837 11.273 3.736 1.00 94.88 82 ASN A C 1
ATOM 655 O O . ASN A 1 82 ? -10.765 12.334 4.359 1.00 94.88 82 ASN A O 1
ATOM 659 N N . ASN A 1 83 ? -11.358 10.166 4.273 1.00 93.88 83 ASN A N 1
ATOM 660 C CA . ASN A 1 83 ? -11.763 10.112 5.675 1.00 93.88 83 ASN A CA 1
ATOM 661 C C . ASN A 1 83 ? -10.554 10.371 6.582 1.00 93.88 83 ASN A C 1
ATOM 663 O O . ASN A 1 83 ? -10.624 11.278 7.406 1.00 93.88 83 ASN A O 1
ATOM 667 N N . VAL A 1 84 ? -9.424 9.682 6.374 1.00 95.62 84 VAL A N 1
ATOM 668 C CA . VAL A 1 84 ? -8.190 9.925 7.147 1.00 95.62 84 VAL A CA 1
ATOM 669 C C . VAL A 1 84 ? -7.773 11.393 7.064 1.00 95.62 84 VAL A C 1
ATOM 671 O O . VAL A 1 84 ? -7.560 12.015 8.096 1.00 95.62 84 VAL A O 1
ATOM 674 N N . LEU A 1 85 ? -7.736 11.978 5.863 1.00 92.94 85 LEU A N 1
ATOM 675 C CA . LEU A 1 85 ? -7.345 13.378 5.648 1.00 92.94 85 LEU A CA 1
ATOM 676 C C . LEU A 1 85 ? -8.337 14.395 6.235 1.00 92.94 85 LEU A C 1
ATOM 678 O O . LEU A 1 85 ? -7.969 15.544 6.473 1.00 92.94 85 LEU A O 1
ATOM 682 N N . THR A 1 86 ? -9.585 13.994 6.480 1.00 93.44 86 THR A N 1
ATOM 683 C CA . THR A 1 86 ? -10.570 14.823 7.190 1.00 93.44 86 THR A CA 1
ATOM 684 C C . THR A 1 86 ? -10.279 14.859 8.691 1.00 93.44 86 THR A C 1
ATOM 686 O O . THR A 1 86 ? -10.460 15.899 9.323 1.00 93.44 86 THR A O 1
ATOM 689 N N . TYR A 1 87 ? -9.818 13.743 9.264 1.00 89.44 87 TYR A N 1
ATOM 690 C CA . TYR A 1 87 ? -9.422 13.655 10.673 1.00 89.44 87 TYR A CA 1
ATOM 691 C C . TYR A 1 87 ? -8.032 14.245 10.926 1.00 89.44 87 TYR A C 1
ATOM 693 O O . TYR A 1 87 ? -7.840 14.990 11.885 1.00 89.44 87 TYR A O 1
ATOM 701 N N . ASP A 1 88 ? -7.080 13.928 10.055 1.00 89.00 88 ASP A N 1
ATOM 702 C CA . ASP A 1 88 ? -5.713 14.424 10.071 1.00 89.00 88 ASP A CA 1
ATOM 703 C C . ASP A 1 88 ? -5.333 14.940 8.680 1.00 89.00 88 ASP A C 1
ATOM 705 O O . ASP A 1 88 ? -4.763 14.237 7.839 1.00 89.00 88 ASP A O 1
ATOM 709 N N . SER A 1 89 ? -5.606 16.225 8.451 1.00 87.75 89 SER A N 1
ATOM 710 C CA . SER A 1 89 ? -5.216 16.896 7.211 1.00 87.75 89 SER A CA 1
ATOM 711 C C . SER A 1 89 ? -3.702 16.984 7.037 1.00 87.75 89 SER A C 1
ATOM 713 O O . SER A 1 89 ? -3.238 17.298 5.948 1.00 87.75 89 SER A O 1
ATOM 715 N N . GLY A 1 90 ? -2.908 16.762 8.086 1.00 86.88 90 GLY A N 1
ATOM 716 C CA . GLY A 1 90 ? -1.448 16.749 8.038 1.00 86.88 90 GLY A CA 1
ATOM 717 C C . GLY A 1 90 ? -0.867 15.396 7.631 1.00 86.88 90 GLY A C 1
ATOM 718 O O . GLY 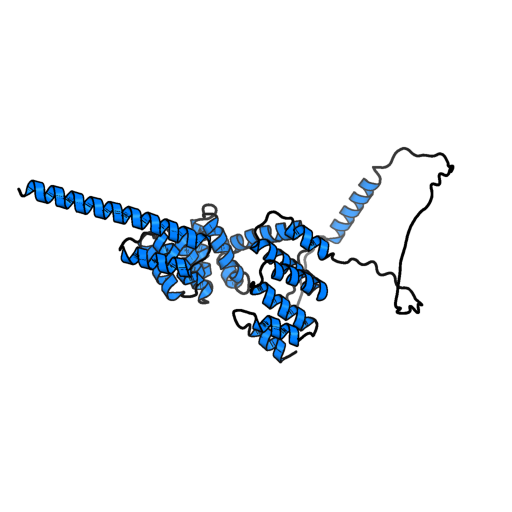A 1 90 ? 0.312 15.347 7.294 1.00 86.88 90 GLY A O 1
ATOM 719 N N . SER A 1 91 ? -1.679 14.335 7.583 1.00 90.25 91 SER A N 1
ATOM 720 C CA . SER A 1 91 ? -1.198 12.968 7.385 1.00 90.25 91 SER A CA 1
ATOM 721 C C . SER A 1 91 ? -0.418 12.820 6.077 1.00 90.25 91 SER A C 1
ATOM 723 O O . SER A 1 91 ? -0.966 12.914 4.972 1.00 90.25 91 SER A O 1
ATOM 725 N N . LEU A 1 92 ? 0.892 12.610 6.205 1.00 89.38 92 LEU A N 1
ATOM 726 C CA . LEU A 1 92 ? 1.784 12.350 5.077 1.00 89.38 92 LEU A CA 1
ATOM 727 C C . LEU A 1 92 ? 1.555 10.938 4.540 1.00 89.38 92 LEU A C 1
ATOM 729 O O . LEU A 1 92 ? 1.422 10.763 3.335 1.00 89.38 92 LEU A O 1
ATOM 733 N N . ARG A 1 93 ? 1.376 9.969 5.439 1.00 90.62 93 ARG A N 1
ATOM 734 C CA . ARG A 1 93 ? 1.064 8.571 5.134 1.00 90.62 93 ARG A CA 1
ATOM 735 C C . ARG A 1 93 ? -0.200 8.416 4.279 1.00 90.62 93 ARG A C 1
ATOM 737 O O . ARG A 1 93 ? -0.179 7.750 3.246 1.00 90.62 93 ARG A O 1
ATOM 744 N N . ALA A 1 94 ? -1.283 9.114 4.630 1.00 94.06 94 ALA A N 1
ATOM 745 C CA . ALA A 1 94 ? -2.506 9.110 3.824 1.00 94.06 94 ALA A CA 1
ATOM 746 C C . ALA A 1 94 ? -2.306 9.748 2.436 1.00 94.06 94 ALA A C 1
ATOM 748 O O . ALA A 1 94 ? -2.869 9.273 1.450 1.00 94.06 94 ALA A O 1
ATOM 749 N N . ARG A 1 95 ? -1.475 10.796 2.326 1.00 94.06 95 ARG A N 1
ATOM 750 C CA . ARG A 1 95 ? -1.126 11.398 1.027 1.00 94.06 95 ARG A CA 1
ATOM 751 C C . ARG A 1 95 ? -0.234 10.497 0.179 1.00 94.06 95 ARG A C 1
ATOM 753 O O . ARG A 1 95 ? -0.430 10.459 -1.031 1.00 94.06 95 ARG A O 1
ATOM 760 N N . SER A 1 96 ? 0.696 9.763 0.785 1.00 93.50 96 SER A N 1
ATOM 761 C CA . SER A 1 96 ? 1.499 8.755 0.089 1.00 93.50 96 SER A CA 1
ATOM 762 C C . SER A 1 96 ? 0.603 7.681 -0.522 1.00 93.50 96 SER A C 1
ATOM 764 O O . SER A 1 96 ? 0.728 7.366 -1.703 1.00 93.50 96 SER A O 1
ATOM 766 N N . LEU A 1 97 ? -0.375 7.187 0.244 1.00 95.56 97 LEU A N 1
ATOM 767 C CA . LEU A 1 97 ? -1.364 6.239 -0.267 1.00 95.56 97 LEU A CA 1
ATOM 768 C C . LEU A 1 97 ? -2.248 6.853 -1.365 1.00 95.56 97 LEU A C 1
ATOM 770 O O . LEU A 1 97 ? -2.544 6.186 -2.352 1.00 95.56 97 LEU A O 1
ATOM 774 N N . LEU A 1 98 ? -2.619 8.135 -1.259 1.00 96.06 98 LEU A N 1
ATOM 775 C CA . LEU A 1 98 ? -3.341 8.831 -2.331 1.00 96.06 98 LEU A CA 1
ATOM 776 C C . LEU A 1 98 ? -2.526 8.901 -3.628 1.00 96.06 98 LEU A C 1
ATOM 778 O O . LEU A 1 98 ? -3.075 8.688 -4.707 1.00 96.06 98 LEU A O 1
ATOM 782 N N . ALA A 1 99 ? -1.224 9.185 -3.527 1.00 94.81 99 ALA A N 1
ATOM 783 C CA . ALA A 1 99 ? -0.328 9.165 -4.677 1.00 94.81 99 ALA A CA 1
ATOM 784 C C . ALA A 1 99 ? -0.311 7.776 -5.331 1.00 94.81 99 ALA A C 1
ATOM 786 O O . ALA A 1 99 ? -0.430 7.679 -6.553 1.00 94.81 99 ALA A O 1
ATOM 787 N N . ALA A 1 100 ? -0.250 6.717 -4.517 1.00 94.12 100 ALA A N 1
ATOM 788 C CA . ALA A 1 100 ? -0.296 5.333 -4.979 1.00 94.12 100 ALA A CA 1
ATOM 789 C C . ALA A 1 100 ? -1.586 4.991 -5.721 1.00 94.12 100 ALA A C 1
ATOM 791 O O . ALA A 1 100 ? -1.541 4.428 -6.813 1.00 94.12 100 ALA A O 1
ATOM 792 N N . ILE A 1 101 ? -2.730 5.395 -5.169 1.00 95.50 101 ILE A N 1
ATOM 793 C CA . ILE A 1 101 ? -4.038 5.209 -5.800 1.00 95.50 101 ILE A CA 1
ATOM 794 C C . ILE A 1 101 ? -4.088 5.923 -7.158 1.00 95.50 101 ILE A C 1
ATOM 796 O O . ILE A 1 101 ? -4.463 5.312 -8.155 1.00 95.50 101 ILE A O 1
ATOM 800 N N . CYS A 1 102 ? -3.646 7.184 -7.235 1.00 94.25 102 CYS A N 1
ATOM 801 C CA . CYS A 1 102 ? -3.607 7.922 -8.501 1.00 94.25 102 CYS A CA 1
ATOM 802 C C . CYS A 1 102 ? -2.728 7.225 -9.553 1.00 94.25 102 CYS A C 1
ATOM 804 O O . CYS A 1 102 ? -3.114 7.149 -10.718 1.00 94.25 102 CYS A O 1
ATOM 806 N N . ILE A 1 103 ? -1.566 6.698 -9.156 1.00 91.25 103 ILE A N 1
ATOM 807 C CA . ILE A 1 103 ? -0.673 5.959 -10.062 1.00 91.25 103 ILE A CA 1
ATOM 808 C C . ILE A 1 103 ? -1.338 4.663 -10.540 1.00 91.25 103 ILE A C 1
ATOM 810 O O . ILE A 1 103 ? -1.335 4.407 -11.744 1.00 91.25 103 ILE A O 1
ATOM 814 N N . GLY A 1 104 ? -1.950 3.895 -9.632 1.00 89.06 104 GLY A N 1
ATOM 815 C CA . GLY A 1 104 ? -2.663 2.651 -9.948 1.00 89.06 104 GLY A CA 1
ATOM 816 C C . GLY A 1 104 ? -3.844 2.847 -10.905 1.00 89.06 104 GLY A C 1
ATOM 817 O O . GLY A 1 104 ? -4.074 2.023 -11.784 1.00 89.06 104 GLY A O 1
ATOM 818 N N . GLU A 1 105 ? -4.537 3.985 -10.817 1.00 90.75 105 GLU A N 1
ATOM 819 C CA . GLU A 1 105 ? -5.611 4.372 -11.745 1.00 90.75 105 GLU A CA 1
ATOM 820 C C . GLU A 1 105 ? -5.104 4.954 -13.081 1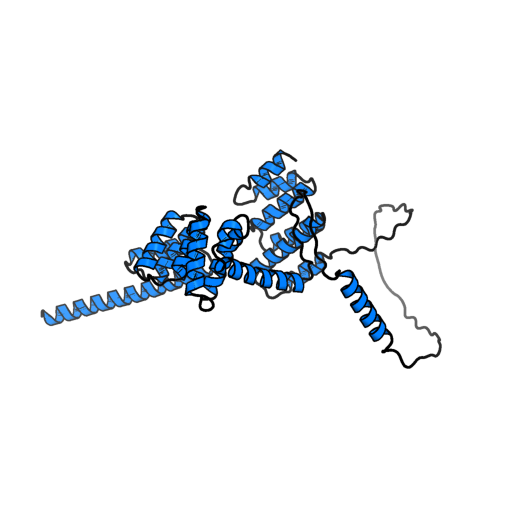.00 90.75 105 GLU A C 1
ATOM 822 O O . GLU A 1 105 ? -5.893 5.402 -13.914 1.00 90.75 105 GLU A O 1
ATOM 827 N N . GLY A 1 106 ? -3.788 5.008 -13.299 1.00 88.69 106 GLY A N 1
ATOM 828 C CA . GLY A 1 106 ? -3.181 5.578 -14.504 1.00 88.69 106 GLY A CA 1
ATOM 829 C C . GLY A 1 106 ? -3.085 7.108 -14.510 1.00 88.69 106 GLY A C 1
ATOM 830 O O . GLY A 1 106 ? -2.532 7.683 -15.452 1.00 88.69 106 GLY A O 1
ATOM 831 N N . ARG A 1 107 ? -3.529 7.789 -13.446 1.00 91.00 107 ARG A N 1
ATOM 832 C CA . ARG A 1 107 ? -3.380 9.241 -13.227 1.00 91.00 107 ARG A CA 1
ATOM 833 C C . ARG A 1 107 ? -1.975 9.570 -12.711 1.00 91.00 107 ARG A C 1
ATOM 835 O O . ARG A 1 107 ? -1.788 10.146 -11.639 1.00 91.00 107 ARG A O 1
ATOM 842 N N . ARG A 1 108 ? -0.965 9.178 -13.495 1.00 88.94 108 ARG A N 1
ATOM 843 C CA . ARG A 1 108 ? 0.457 9.229 -13.113 1.00 88.94 108 ARG A CA 1
ATOM 844 C C . ARG A 1 108 ? 0.925 10.627 -12.722 1.00 88.94 108 ARG A C 1
ATOM 846 O O . ARG A 1 108 ? 1.582 10.770 -11.699 1.00 88.94 108 ARG A O 1
ATOM 853 N N . GLU A 1 109 ? 0.565 11.651 -13.491 1.00 91.69 109 GLU A N 1
ATOM 854 C CA . GLU A 1 109 ? 0.979 13.030 -13.201 1.00 91.69 109 GLU A CA 1
ATOM 855 C C . GLU A 1 109 ? 0.452 13.517 -11.843 1.00 91.69 109 GLU A C 1
ATOM 857 O O . GLU A 1 109 ? 1.200 14.096 -11.055 1.00 91.69 109 GLU A O 1
ATOM 862 N N . ASP A 1 110 ? -0.813 13.219 -11.530 1.00 93.19 110 ASP A N 1
ATOM 863 C CA . ASP A 1 110 ? -1.413 13.567 -10.242 1.00 93.19 110 ASP A CA 1
ATOM 864 C C . ASP A 1 110 ? -0.701 12.852 -9.092 1.00 93.19 110 ASP A C 1
ATOM 866 O O . ASP A 1 110 ? -0.383 13.474 -8.078 1.00 93.19 110 ASP A O 1
ATOM 870 N N . GLY A 1 111 ? -0.405 11.562 -9.265 1.00 93.75 111 GLY A N 1
ATOM 871 C CA . GLY A 1 111 ? 0.336 10.788 -8.276 1.00 93.75 111 GLY A CA 1
ATOM 872 C C . GLY A 1 111 ? 1.741 11.334 -8.024 1.00 93.75 111 GLY A C 1
ATOM 873 O O . GLY A 1 111 ? 2.114 11.544 -6.871 1.00 93.75 111 GLY A O 1
ATOM 874 N N . ILE A 1 112 ? 2.488 11.663 -9.084 1.00 93.44 112 ILE A N 1
ATOM 875 C CA . ILE A 1 112 ? 3.822 12.278 -8.983 1.00 93.44 112 ILE A CA 1
ATOM 876 C C . ILE A 1 112 ? 3.747 13.625 -8.268 1.00 93.44 112 ILE A C 1
ATOM 878 O O . ILE A 1 112 ? 4.562 13.905 -7.391 1.00 93.44 112 ILE A O 1
ATOM 882 N N . ARG A 1 113 ? 2.752 14.455 -8.598 1.00 94.50 113 ARG A N 1
ATOM 883 C CA . ARG A 1 113 ? 2.554 15.760 -7.960 1.00 94.50 113 ARG A CA 1
ATOM 884 C C . ARG A 1 113 ? 2.304 15.624 -6.460 1.00 94.50 113 ARG A C 1
ATOM 886 O O . ARG A 1 113 ? 2.884 16.371 -5.671 1.00 94.50 113 ARG A O 1
ATOM 893 N N . ILE A 1 114 ? 1.457 14.674 -6.061 1.00 94.06 114 ILE A N 1
ATOM 894 C CA . ILE A 1 114 ? 1.153 14.410 -4.648 1.00 94.06 114 ILE A CA 1
ATOM 895 C C . ILE A 1 114 ? 2.393 13.868 -3.929 1.00 94.06 114 ILE A C 1
ATOM 897 O O . ILE A 1 114 ? 2.725 14.360 -2.852 1.00 94.06 114 ILE A O 1
ATOM 901 N N . ALA A 1 115 ? 3.116 12.921 -4.530 1.00 93.25 115 ALA A N 1
ATOM 902 C CA . ALA A 1 115 ? 4.367 12.410 -3.974 1.00 93.25 115 ALA A CA 1
ATOM 903 C C . ALA A 1 115 ? 5.414 13.524 -3.810 1.00 93.25 115 ALA A C 1
ATOM 905 O O . ALA A 1 115 ? 6.044 13.638 -2.761 1.00 93.25 115 ALA A O 1
ATOM 906 N N . GLY A 1 116 ? 5.536 14.411 -4.801 1.00 92.94 116 GLY A N 1
ATOM 907 C CA . GLY A 1 116 ? 6.402 15.584 -4.732 1.00 92.94 116 GLY A CA 1
ATOM 908 C C . GLY A 1 116 ? 6.038 16.520 -3.582 1.00 92.94 116 GLY A C 1
ATOM 909 O O . GLY A 1 116 ? 6.935 17.010 -2.902 1.00 92.94 116 GLY A O 1
ATOM 910 N N . PHE A 1 117 ? 4.746 16.725 -3.309 1.00 92.69 117 PHE A N 1
ATOM 911 C CA . PHE A 1 117 ? 4.289 17.484 -2.140 1.00 92.69 117 PHE A CA 1
ATOM 912 C C . PHE A 1 117 ? 4.670 16.803 -0.818 1.00 92.69 117 PHE A C 1
ATOM 914 O O . PHE A 1 117 ? 5.114 17.479 0.110 1.00 92.69 117 PHE A O 1
ATOM 921 N N . VAL A 1 118 ? 4.505 15.478 -0.721 1.00 92.50 118 VAL A N 1
ATOM 922 C CA . VAL A 1 118 ? 4.890 14.715 0.478 1.00 92.50 118 VAL A CA 1
ATOM 923 C C . VAL A 1 118 ? 6.390 14.842 0.725 1.00 92.50 118 VAL A C 1
ATOM 925 O O . VAL A 1 118 ? 6.786 15.228 1.821 1.00 92.50 118 VAL A O 1
ATOM 928 N N . LEU A 1 119 ? 7.218 14.610 -0.294 1.00 91.56 119 LEU A N 1
ATOM 929 C CA . LEU A 1 119 ? 8.676 14.689 -0.187 1.00 91.56 119 LEU A CA 1
ATOM 930 C C . LEU A 1 119 ? 9.165 16.106 0.137 1.00 91.56 119 LEU A C 1
ATOM 932 O O . LEU A 1 119 ? 10.077 16.261 0.941 1.00 91.56 119 LEU A O 1
ATOM 936 N N . SER A 1 120 ? 8.531 17.147 -0.409 1.00 90.44 120 SER A N 1
ATOM 937 C CA . SER A 1 120 ? 8.877 18.536 -0.076 1.00 90.44 120 SER A CA 1
ATOM 938 C C . SER A 1 120 ? 8.550 18.919 1.371 1.00 90.44 120 SER A C 1
ATOM 940 O O . SER A 1 120 ? 9.254 19.745 1.943 1.00 90.44 120 SER A O 1
ATOM 942 N N . ASN A 1 121 ? 7.501 18.343 1.965 1.00 86.81 121 ASN A N 1
ATOM 943 C CA . ASN A 1 121 ? 7.093 18.664 3.338 1.00 86.81 121 ASN A CA 1
ATOM 944 C C . ASN A 1 121 ? 7.718 17.749 4.393 1.00 86.81 121 ASN A C 1
ATOM 946 O O . ASN A 1 121 ? 7.908 18.175 5.529 1.00 86.81 121 ASN A O 1
ATOM 950 N N . ALA A 1 122 ? 8.004 16.499 4.036 1.00 80.75 122 ALA A N 1
ATOM 951 C CA . ALA A 1 122 ? 8.556 15.502 4.944 1.00 80.75 122 ALA A CA 1
ATOM 952 C C . ALA A 1 122 ? 10.086 15.429 4.865 1.00 80.75 122 ALA A C 1
ATOM 954 O O . ALA A 1 122 ? 10.740 15.252 5.891 1.00 80.75 122 ALA A O 1
ATOM 955 N N . GLY A 1 123 ? 10.662 15.577 3.665 1.00 68.38 123 GLY A N 1
ATOM 956 C CA . GLY A 1 123 ? 12.093 15.412 3.409 1.00 68.38 123 GLY A CA 1
ATOM 957 C C . GLY A 1 123 ? 12.661 14.151 4.072 1.00 68.38 123 GLY A C 1
ATOM 958 O O . GLY A 1 123 ? 12.099 13.064 3.957 1.00 68.38 123 GLY A O 1
ATOM 959 N N . ALA A 1 124 ? 13.744 14.323 4.833 1.00 65.31 124 ALA A N 1
ATOM 960 C CA . ALA A 1 124 ? 14.388 13.268 5.623 1.00 65.31 124 ALA A CA 1
ATOM 961 C C . ALA A 1 124 ? 13.628 12.865 6.908 1.00 65.31 124 ALA A C 1
ATOM 963 O O . ALA A 1 124 ? 14.037 11.931 7.589 1.00 65.31 124 ALA A O 1
ATOM 964 N N . GLY A 1 125 ? 12.555 13.575 7.271 1.00 73.62 125 GLY A N 1
ATOM 965 C CA . GLY A 1 125 ? 11.732 13.300 8.454 1.00 73.62 125 GLY A CA 1
ATOM 966 C C . GLY A 1 125 ? 10.571 12.335 8.201 1.00 73.62 125 GLY A C 1
ATOM 967 O O . GLY A 1 125 ? 9.757 12.126 9.099 1.00 73.62 125 GLY A O 1
ATOM 968 N N . LEU A 1 126 ? 10.459 11.779 6.991 1.00 82.25 126 LEU A N 1
ATOM 969 C CA . LEU A 1 126 ? 9.461 10.762 6.679 1.00 82.25 126 LEU A CA 1
ATOM 970 C C . LEU A 1 126 ? 9.793 9.459 7.423 1.00 82.25 126 LEU A C 1
ATOM 972 O O . LEU A 1 126 ? 10.947 9.031 7.435 1.00 82.25 126 LEU A O 1
ATOM 976 N N . ALA A 1 127 ? 8.785 8.830 8.031 1.00 84.75 127 ALA A N 1
ATOM 977 C CA . ALA A 1 127 ? 8.962 7.533 8.674 1.00 84.75 127 ALA A CA 1
ATOM 978 C C . ALA A 1 127 ? 9.472 6.497 7.662 1.00 84.75 127 ALA A C 1
ATOM 980 O O . ALA A 1 127 ? 9.067 6.513 6.501 1.00 84.75 127 ALA A O 1
ATOM 981 N N . GLU A 1 128 ? 10.334 5.584 8.109 1.00 84.75 128 GLU A N 1
ATOM 982 C CA . GLU A 1 128 ? 10.973 4.582 7.246 1.00 84.75 128 GLU A CA 1
ATOM 983 C C . GLU A 1 128 ? 9.945 3.740 6.476 1.00 84.75 128 GLU A C 1
ATOM 985 O O . GLU A 1 128 ? 10.035 3.636 5.259 1.00 84.75 128 GLU A O 1
ATOM 990 N N . GLN A 1 129 ? 8.876 3.293 7.142 1.00 82.44 129 GLN A N 1
ATOM 991 C CA . GLN A 1 129 ? 7.770 2.567 6.501 1.00 82.44 129 GLN A CA 1
ATOM 992 C C . GLN A 1 129 ? 7.078 3.373 5.389 1.00 82.44 129 GLN A C 1
ATOM 994 O O . GLN A 1 129 ? 6.748 2.842 4.332 1.00 82.44 129 GLN A O 1
ATOM 999 N N . ASP A 1 130 ? 6.845 4.670 5.612 1.00 84.81 130 ASP A N 1
ATOM 1000 C CA . ASP A 1 130 ? 6.198 5.535 4.620 1.00 84.81 130 ASP A CA 1
ATOM 1001 C C . ASP A 1 130 ? 7.145 5.847 3.454 1.00 84.81 130 ASP A C 1
ATOM 1003 O O . ASP A 1 130 ? 6.706 6.056 2.319 1.00 84.81 130 ASP A O 1
ATOM 1007 N N . ARG A 1 131 ? 8.452 5.865 3.738 1.00 87.25 131 ARG A N 1
ATOM 1008 C CA . ARG A 1 131 ? 9.513 6.006 2.749 1.00 87.25 131 ARG A CA 1
ATOM 1009 C C . ARG A 1 131 ? 9.575 4.773 1.853 1.00 87.25 131 ARG A C 1
ATOM 1011 O O . ARG A 1 131 ? 9.487 4.934 0.641 1.00 87.25 131 ARG A O 1
ATOM 1018 N N . GLU A 1 132 ? 9.669 3.578 2.427 1.00 87.44 132 GLU A N 1
ATOM 1019 C CA . GLU A 1 132 ? 9.655 2.303 1.696 1.00 87.44 132 GLU A CA 1
ATOM 1020 C C . GLU A 1 132 ? 8.393 2.163 0.840 1.00 87.44 132 GLU A C 1
ATOM 1022 O O . GLU A 1 132 ? 8.477 1.865 -0.351 1.00 87.44 132 GLU A O 1
ATOM 1027 N N . PHE A 1 133 ? 7.226 2.495 1.401 1.00 88.25 133 PHE A N 1
ATOM 1028 C CA . PHE A 1 133 ? 5.965 2.486 0.664 1.00 88.25 133 PHE A CA 1
ATOM 1029 C C . PHE A 1 133 ? 5.991 3.422 -0.556 1.00 88.25 133 PHE A C 1
ATOM 1031 O O . PHE A 1 133 ? 5.579 3.043 -1.652 1.00 88.25 133 PHE A O 1
ATOM 1038 N N . LEU A 1 134 ? 6.499 4.652 -0.406 1.00 89.50 134 LEU A N 1
ATOM 1039 C CA . LEU A 1 134 ? 6.649 5.567 -1.542 1.00 89.50 134 LEU A CA 1
ATOM 1040 C C . LEU A 1 134 ? 7.636 5.040 -2.588 1.00 89.50 134 LEU A C 1
ATOM 1042 O O . LEU A 1 134 ? 7.423 5.265 -3.777 1.00 89.50 134 LEU A O 1
ATOM 1046 N N . GLN A 1 135 ? 8.703 4.354 -2.175 1.00 88.31 135 GLN A N 1
ATOM 1047 C CA . GLN A 1 135 ? 9.668 3.759 -3.103 1.00 88.31 135 GLN A CA 1
ATOM 1048 C C . GLN A 1 135 ? 9.028 2.645 -3.931 1.00 88.31 135 GLN A C 1
ATOM 1050 O O . GLN A 1 135 ? 9.146 2.672 -5.156 1.00 88.31 135 GLN A O 1
ATOM 1055 N N . GLU A 1 136 ? 8.304 1.728 -3.283 1.00 88.31 136 GLU A N 1
ATOM 1056 C CA . GLU A 1 136 ? 7.537 0.655 -3.933 1.00 88.31 136 GLU A CA 1
ATOM 1057 C C . GLU A 1 136 ? 6.607 1.235 -5.010 1.00 88.31 136 GLU A C 1
ATOM 1059 O O . GLU A 1 136 ? 6.624 0.829 -6.172 1.00 88.31 136 GLU A O 1
ATOM 1064 N N . VAL A 1 137 ? 5.837 2.255 -4.632 1.00 87.75 137 VAL A N 1
ATOM 1065 C CA . VAL A 1 137 ? 4.799 2.857 -5.472 1.00 87.75 137 VAL A CA 1
ATOM 1066 C C . VAL A 1 137 ? 5.366 3.686 -6.625 1.00 87.75 137 VAL A C 1
ATOM 1068 O O . VAL A 1 137 ? 4.771 3.737 -7.703 1.00 87.75 137 VAL A O 1
ATOM 1071 N N . LEU A 1 138 ? 6.488 4.375 -6.412 1.00 89.38 138 LEU A N 1
ATOM 1072 C CA . LEU A 1 138 ? 7.098 5.234 -7.426 1.00 89.38 138 LEU A CA 1
ATOM 1073 C C . LEU A 1 138 ? 8.082 4.481 -8.329 1.00 89.38 138 LEU A C 1
ATOM 1075 O O . LEU A 1 138 ? 8.444 5.009 -9.381 1.00 89.38 138 LEU A O 1
ATOM 1079 N N . ALA A 1 139 ? 8.492 3.258 -7.983 1.00 86.06 139 ALA A N 1
ATOM 1080 C CA . ALA A 1 139 ? 9.394 2.458 -8.811 1.00 86.06 139 ALA A CA 1
ATOM 1081 C C . ALA A 1 139 ? 8.918 2.314 -10.276 1.00 86.06 139 ALA A C 1
ATOM 1083 O O . ALA A 1 139 ? 9.724 2.571 -11.175 1.00 86.06 139 ALA A O 1
ATOM 1084 N N . PRO A 1 140 ? 7.628 2.036 -10.571 1.00 82.00 140 PRO A N 1
ATOM 1085 C CA . PRO A 1 140 ? 7.135 1.960 -11.950 1.00 82.00 140 PRO A CA 1
ATOM 1086 C C . PRO A 1 140 ? 7.190 3.300 -12.693 1.00 82.00 140 PRO A C 1
ATOM 1088 O O . PRO A 1 140 ? 7.287 3.331 -13.917 1.00 82.00 140 PRO A O 1
ATOM 1091 N N . VAL A 1 141 ? 7.141 4.419 -11.965 1.00 83.44 141 VAL A N 1
ATOM 1092 C CA . VAL A 1 141 ? 7.109 5.774 -12.535 1.00 83.44 141 VAL A CA 1
ATOM 1093 C C . VAL A 1 141 ? 8.448 6.173 -13.155 1.00 83.44 141 VAL A C 1
ATOM 1095 O O . VAL A 1 141 ? 8.489 7.034 -14.035 1.00 83.44 141 VAL A O 1
ATOM 1098 N N . ARG A 1 142 ? 9.545 5.519 -12.752 1.00 75.44 142 ARG A N 1
ATOM 1099 C CA . ARG A 1 142 ? 10.868 5.701 -13.371 1.00 75.44 142 ARG A CA 1
ATOM 1100 C C . ARG A 1 142 ? 10.816 5.510 -14.889 1.00 75.44 142 ARG A C 1
ATOM 1102 O O . ARG A 1 142 ? 11.511 6.206 -15.625 1.00 75.44 142 ARG A O 1
ATOM 1109 N N . TYR A 1 143 ? 9.957 4.609 -15.358 1.00 73.69 143 TYR A N 1
ATOM 1110 C CA . TYR A 1 143 ? 9.835 4.266 -16.766 1.00 73.69 143 TYR A CA 1
ATOM 1111 C C . TYR A 1 143 ? 8.704 5.069 -17.425 1.00 73.69 143 TYR A C 1
ATOM 1113 O O . TYR A 1 143 ? 7.543 5.015 -17.025 1.00 73.69 143 TYR A O 1
ATOM 1121 N N . GLY A 1 144 ? 9.032 5.834 -18.471 1.00 71.06 144 GLY A N 1
ATOM 1122 C CA . GLY A 1 144 ? 8.026 6.510 -19.299 1.00 71.06 144 GLY A CA 1
ATOM 1123 C C . GLY A 1 144 ? 7.367 7.742 -18.664 1.00 71.06 144 GLY A C 1
ATOM 1124 O O . GLY A 1 144 ? 6.225 8.067 -18.999 1.00 71.06 144 GLY A O 1
ATOM 1125 N N . SER A 1 145 ? 8.031 8.422 -17.721 1.00 76.75 145 SER A N 1
ATOM 1126 C CA . SER A 1 145 ? 7.567 9.702 -17.143 1.00 76.75 145 SER A CA 1
ATOM 1127 C C . SER A 1 145 ? 8.679 10.746 -16.981 1.00 76.75 145 SER A C 1
ATOM 1129 O O . SER A 1 145 ? 8.570 11.634 -16.140 1.00 76.75 145 SER A O 1
ATOM 1131 N N . ALA A 1 146 ? 9.725 10.676 -17.812 1.00 79.25 146 ALA A N 1
ATOM 1132 C CA . ALA A 1 146 ? 10.874 11.586 -17.767 1.00 79.25 146 ALA A CA 1
ATOM 1133 C C . ALA A 1 146 ? 10.472 13.074 -17.840 1.00 79.25 146 ALA A C 1
ATOM 1135 O O . ALA A 1 146 ? 10.937 13.873 -17.027 1.00 79.25 146 ALA A O 1
ATOM 1136 N N . ASP A 1 147 ? 9.548 13.428 -18.739 1.00 84.06 147 ASP A N 1
ATOM 1137 C CA . ASP A 1 147 ? 9.087 14.813 -18.924 1.00 84.06 147 ASP A CA 1
ATOM 1138 C C . ASP A 1 147 ? 8.358 15.366 -17.692 1.00 84.06 147 ASP A C 1
ATOM 1140 O O . ASP A 1 147 ? 8.505 16.535 -17.334 1.00 84.06 147 ASP A O 1
ATOM 1144 N N . VAL A 1 148 ? 7.578 14.517 -17.015 1.00 84.25 148 VAL A N 1
ATOM 1145 C CA . VAL A 1 148 ? 6.859 14.896 -15.794 1.00 84.25 148 VAL A CA 1
ATOM 1146 C C . VAL A 1 148 ? 7.833 14.971 -14.621 1.00 84.25 148 VAL A C 1
ATOM 1148 O O . VAL A 1 148 ? 7.823 15.946 -13.877 1.00 84.25 148 VAL A O 1
ATOM 1151 N N . LEU A 1 149 ? 8.733 13.993 -14.482 1.00 86.31 149 LEU A N 1
ATOM 1152 C CA . LEU A 1 149 ? 9.750 13.967 -13.424 1.00 86.31 149 LEU A CA 1
ATOM 1153 C C . LEU A 1 149 ? 10.718 15.157 -13.502 1.00 86.31 149 LEU A C 1
ATOM 1155 O O . LEU A 1 149 ? 11.223 15.592 -12.468 1.00 86.31 149 LEU A O 1
ATOM 1159 N N . ALA A 1 150 ? 10.935 15.738 -14.686 1.00 87.00 150 ALA A N 1
ATOM 1160 C CA . ALA A 1 150 ? 11.707 16.972 -14.839 1.00 87.00 150 ALA A CA 1
ATOM 1161 C C . ALA A 1 150 ? 11.101 18.163 -14.068 1.00 87.00 150 ALA A C 1
ATOM 1163 O O . ALA A 1 150 ? 11.836 19.050 -13.635 1.00 87.00 150 ALA A O 1
ATOM 1164 N N . GLN A 1 151 ? 9.780 18.171 -13.858 1.00 89.94 151 GLN A N 1
ATOM 1165 C CA . GLN A 1 151 ? 9.063 19.218 -13.119 1.00 89.94 151 GLN A CA 1
ATOM 1166 C C . GLN A 1 151 ? 9.078 18.991 -11.599 1.00 89.94 151 GLN A C 1
ATOM 1168 O O . GLN A 1 151 ? 8.769 19.906 -10.837 1.00 89.94 151 GLN A O 1
ATOM 1173 N N . TYR A 1 152 ? 9.456 17.789 -11.153 1.00 91.44 152 TYR A N 1
ATOM 1174 C CA . TYR A 1 152 ? 9.449 17.373 -9.749 1.00 91.44 152 TYR A CA 1
ATOM 1175 C C . TYR A 1 152 ? 10.833 16.839 -9.336 1.00 91.44 152 TYR A C 1
ATOM 1177 O O . TYR A 1 152 ? 10.995 15.631 -9.124 1.00 91.44 152 TYR A O 1
ATOM 1185 N N . PRO A 1 153 ? 11.853 17.715 -9.211 1.00 89.06 153 PRO A N 1
ATOM 1186 C CA . PRO A 1 153 ? 13.232 17.308 -8.931 1.00 89.06 153 PRO A CA 1
ATOM 1187 C C . PRO A 1 153 ? 13.377 16.495 -7.638 1.00 89.06 153 PRO A C 1
ATOM 1189 O O . PRO A 1 153 ? 14.170 15.562 -7.611 1.00 89.06 153 PRO A O 1
ATOM 1192 N N . GLN A 1 154 ? 12.566 16.778 -6.617 1.00 90.06 154 GLN A N 1
ATOM 1193 C CA . GLN A 1 154 ? 12.546 16.043 -5.352 1.00 90.06 154 GLN A CA 1
ATOM 1194 C C . GLN A 1 154 ? 12.097 14.583 -5.510 1.00 90.06 154 GLN A C 1
ATOM 1196 O O . GLN A 1 154 ? 12.606 13.703 -4.827 1.00 90.06 154 GLN A O 1
ATOM 1201 N N . VAL A 1 155 ? 11.168 14.305 -6.433 1.00 90.38 155 VAL A N 1
ATOM 1202 C CA . VAL A 1 155 ? 10.726 12.930 -6.725 1.00 90.38 155 VAL A CA 1
ATOM 1203 C C . VAL A 1 155 ? 11.824 12.193 -7.481 1.00 90.38 155 VAL A C 1
ATOM 1205 O O . VAL A 1 155 ? 12.097 11.028 -7.210 1.00 90.38 155 VAL A O 1
ATOM 1208 N N . ARG A 1 156 ? 12.493 12.883 -8.410 1.00 88.75 156 ARG A N 1
ATOM 1209 C CA . ARG A 1 156 ? 13.619 12.324 -9.160 1.00 88.75 156 ARG A CA 1
ATOM 1210 C C . ARG A 1 156 ? 14.805 11.995 -8.253 1.00 88.75 156 ARG A C 1
ATOM 1212 O O . ARG A 1 156 ? 15.381 10.929 -8.405 1.00 88.75 156 ARG A O 1
ATOM 1219 N N . GLU A 1 157 ? 15.159 12.884 -7.331 1.00 87.94 157 GLU A N 1
ATOM 1220 C CA . GLU A 1 157 ? 16.239 12.669 -6.359 1.00 87.94 157 GLU A CA 1
ATOM 1221 C C . GLU A 1 157 ? 15.919 11.497 -5.428 1.00 87.94 157 GLU A C 1
ATOM 1223 O O . GLU A 1 157 ? 16.725 10.585 -5.290 1.00 87.94 157 GLU A O 1
ATOM 1228 N N . PHE A 1 158 ? 14.689 11.430 -4.917 1.00 88.75 158 PHE A N 1
ATOM 1229 C CA . PHE A 1 158 ? 14.218 10.300 -4.117 1.00 88.75 158 PHE A CA 1
ATOM 1230 C C . PHE A 1 158 ? 14.309 8.949 -4.853 1.00 88.75 158 PHE A C 1
ATOM 1232 O O . PHE A 1 158 ? 14.668 7.917 -4.278 1.00 88.75 158 PHE A O 1
ATOM 1239 N N . LEU A 1 159 ? 14.004 8.950 -6.153 1.00 85.88 159 LEU A N 1
ATOM 1240 C CA . LEU A 1 159 ? 14.177 7.786 -7.019 1.00 85.88 159 LEU A CA 1
ATOM 1241 C C . LEU A 1 159 ? 15.654 7.517 -7.356 1.00 85.88 159 LEU A C 1
ATOM 1243 O O . LEU A 1 159 ? 16.025 6.370 -7.562 1.00 85.88 159 LEU A O 1
ATOM 1247 N N . ALA A 1 160 ? 16.522 8.523 -7.394 1.00 81.44 160 ALA A N 1
ATOM 1248 C CA . ALA A 1 160 ? 17.954 8.321 -7.613 1.00 81.44 160 ALA A CA 1
ATOM 1249 C C . ALA A 1 160 ? 18.632 7.700 -6.381 1.00 81.44 160 ALA A C 1
ATOM 1251 O O . ALA A 1 160 ? 19.353 6.719 -6.525 1.00 81.44 160 ALA A O 1
ATOM 1252 N N . GLU A 1 161 ? 18.300 8.164 -5.171 1.00 74.06 161 GLU A N 1
ATOM 1253 C CA . GLU A 1 161 ? 18.818 7.617 -3.903 1.00 74.06 161 GLU A CA 1
ATOM 1254 C C . GLU A 1 161 ? 18.547 6.112 -3.755 1.00 74.06 161 GLU A C 1
ATOM 1256 O O . GLU A 1 161 ? 19.343 5.372 -3.187 1.00 74.06 161 GLU A O 1
ATOM 1261 N N . THR A 1 162 ? 17.434 5.631 -4.307 1.00 62.41 162 THR A N 1
ATOM 1262 C CA . THR A 1 162 ? 17.109 4.197 -4.328 1.00 62.41 162 THR A CA 1
ATOM 1263 C C . THR A 1 162 ? 17.848 3.429 -5.418 1.00 62.41 162 THR A C 1
ATOM 1265 O O . THR A 1 162 ? 18.091 2.237 -5.268 1.00 62.41 162 THR A O 1
ATOM 1268 N N . SER A 1 163 ? 18.227 4.099 -6.510 1.00 58.41 163 SER A N 1
ATOM 1269 C CA . SER A 1 163 ? 19.070 3.524 -7.562 1.00 58.41 163 SER A CA 1
ATOM 1270 C C . SER A 1 163 ? 20.530 3.396 -7.133 1.00 58.41 163 SER A C 1
ATOM 1272 O O . SER A 1 163 ? 21.186 2.445 -7.538 1.00 58.41 163 SER A O 1
ATOM 1274 N N . ASP A 1 164 ? 21.031 4.308 -6.298 1.00 51.75 164 ASP A N 1
ATOM 1275 C CA . ASP A 1 164 ? 22.384 4.232 -5.731 1.00 51.75 164 ASP A CA 1
ATOM 1276 C C . ASP A 1 164 ? 22.494 3.134 -4.669 1.00 51.75 164 ASP A C 1
ATOM 1278 O O . ASP A 1 164 ? 23.521 2.476 -4.569 1.00 51.75 164 ASP A O 1
ATOM 1282 N N . ILE A 1 165 ? 21.422 2.863 -3.916 1.00 50.78 165 ILE A N 1
ATOM 1283 C CA . ILE A 1 165 ? 21.370 1.715 -2.999 1.00 50.78 165 ILE A CA 1
ATOM 1284 C C . ILE A 1 165 ? 21.306 0.407 -3.792 1.00 50.78 165 ILE A C 1
ATOM 1286 O O . ILE A 1 165 ? 22.076 -0.504 -3.504 1.00 50.78 165 ILE A O 1
ATOM 1290 N N . GLN A 1 166 ? 20.450 0.327 -4.817 1.00 43.69 166 GLN A N 1
ATOM 1291 C CA . GLN A 1 166 ? 20.353 -0.855 -5.675 1.00 43.69 166 GLN A CA 1
ATOM 1292 C C . GLN A 1 166 ? 21.664 -1.103 -6.436 1.00 43.69 166 GLN A C 1
ATOM 1294 O O . GLN A 1 166 ? 22.186 -2.205 -6.373 1.00 43.69 166 GLN A O 1
ATOM 1299 N N . SER A 1 167 ? 22.271 -0.070 -7.029 1.00 45.41 167 SER A N 1
ATOM 1300 C CA . SER A 1 167 ? 23.560 -0.183 -7.722 1.00 45.41 167 SER A CA 1
ATOM 1301 C C . SER A 1 167 ? 24.733 -0.423 -6.772 1.00 45.41 167 SER A C 1
ATOM 1303 O O . SER A 1 167 ? 25.648 -1.147 -7.133 1.00 45.41 167 SER A O 1
ATOM 1305 N N . ALA A 1 168 ? 24.727 0.093 -5.539 1.00 40.84 168 ALA A N 1
ATOM 1306 C CA . ALA A 1 168 ? 25.726 -0.273 -4.533 1.00 40.84 168 ALA A CA 1
ATOM 1307 C C . ALA A 1 168 ? 25.565 -1.730 -4.071 1.00 40.84 168 ALA A C 1
ATOM 1309 O O . ALA A 1 168 ? 26.567 -2.393 -3.804 1.00 40.84 168 ALA A O 1
ATOM 1310 N N . LEU A 1 169 ? 24.332 -2.247 -4.016 1.00 41.75 169 LEU A N 1
ATOM 1311 C CA . LEU A 1 169 ? 24.042 -3.669 -3.821 1.00 41.75 169 LEU A CA 1
ATOM 1312 C C . LEU A 1 169 ? 24.478 -4.511 -5.033 1.00 41.75 169 LEU A C 1
ATOM 1314 O O . LEU A 1 169 ? 25.059 -5.573 -4.828 1.00 41.75 169 LEU A O 1
ATOM 1318 N N . ASP A 1 170 ? 24.297 -4.020 -6.260 1.00 38.81 170 ASP A N 1
ATOM 1319 C CA . ASP A 1 170 ? 24.697 -4.687 -7.508 1.00 38.81 170 ASP A CA 1
ATOM 1320 C C . ASP A 1 170 ? 26.231 -4.676 -7.703 1.00 38.81 170 ASP A C 1
ATOM 1322 O O . ASP A 1 170 ? 26.824 -5.675 -8.112 1.00 38.81 170 ASP A O 1
ATOM 1326 N N . VAL A 1 171 ? 26.908 -3.585 -7.321 1.00 44.88 171 VAL A N 1
ATOM 1327 C CA . VAL A 1 171 ? 28.378 -3.450 -7.297 1.00 44.88 171 VAL A CA 1
ATOM 1328 C C . VAL A 1 171 ? 28.981 -4.297 -6.174 1.00 44.88 171 VAL A C 1
ATOM 1330 O O . VAL A 1 171 ? 30.010 -4.941 -6.380 1.00 44.88 171 VAL A O 1
ATOM 1333 N N . ALA A 1 172 ? 28.333 -4.372 -5.006 1.00 43.84 172 ALA A N 1
ATOM 1334 C CA . ALA A 1 172 ? 28.705 -5.317 -3.949 1.00 43.84 172 ALA A CA 1
ATOM 1335 C C . ALA A 1 172 ? 28.428 -6.782 -4.344 1.00 43.84 172 ALA A C 1
ATOM 1337 O O . ALA A 1 172 ? 29.089 -7.686 -3.829 1.00 43.84 172 ALA A O 1
ATOM 1338 N N . ALA A 1 173 ? 27.494 -7.016 -5.271 1.00 40.91 173 ALA A N 1
ATOM 1339 C CA . ALA A 1 173 ? 27.196 -8.312 -5.879 1.00 40.91 173 ALA A CA 1
ATOM 1340 C C . ALA A 1 173 ? 28.006 -8.605 -7.161 1.00 40.91 173 ALA A C 1
ATOM 1342 O O . ALA A 1 173 ? 27.875 -9.691 -7.720 1.00 40.91 173 ALA A O 1
ATOM 1343 N N . GLY A 1 174 ? 28.889 -7.698 -7.594 1.00 37.84 174 GLY A N 1
ATOM 1344 C CA . GLY A 1 174 ? 29.836 -7.935 -8.685 1.00 37.84 174 GLY A CA 1
ATOM 1345 C C . GLY A 1 174 ? 29.252 -7.929 -10.103 1.00 37.84 174 GLY A C 1
ATOM 1346 O O . GLY A 1 174 ? 29.839 -8.561 -10.978 1.00 37.84 174 GLY A O 1
ATOM 1347 N N . MET A 1 175 ? 28.148 -7.223 -10.367 1.00 36.53 175 MET A N 1
ATOM 1348 C CA . MET A 1 175 ? 27.588 -7.086 -11.723 1.00 36.53 175 MET A CA 1
ATOM 1349 C C . MET A 1 175 ? 27.918 -5.699 -12.316 1.00 36.53 175 MET A C 1
ATOM 1351 O O . MET A 1 175 ? 27.703 -4.691 -11.642 1.00 36.53 175 MET A O 1
ATOM 1355 N N . PRO A 1 176 ? 28.460 -5.595 -13.548 1.00 35.16 176 PRO A N 1
ATOM 1356 C CA . PRO A 1 176 ? 28.732 -4.305 -14.174 1.00 35.16 176 PRO A CA 1
ATOM 1357 C C . PRO A 1 176 ? 27.453 -3.655 -14.726 1.00 35.16 176 PRO A C 1
ATOM 1359 O O . PRO A 1 176 ? 26.588 -4.308 -15.305 1.00 35.16 176 PRO A O 1
ATOM 1362 N N . GLU A 1 177 ? 27.382 -2.337 -14.558 1.00 34.09 177 GLU A N 1
ATOM 1363 C CA . GLU A 1 177 ? 26.328 -1.424 -15.003 1.00 34.09 177 GLU A CA 1
ATOM 1364 C C . GLU A 1 177 ? 26.076 -1.521 -16.524 1.00 34.09 177 GLU A C 1
ATOM 1366 O O . GLU A 1 177 ? 26.957 -1.232 -17.340 1.00 34.09 177 GLU A O 1
ATOM 1371 N N . VAL A 1 178 ? 24.863 -1.923 -16.924 1.00 34.94 178 VAL A N 1
ATOM 1372 C CA . VAL A 1 178 ? 24.436 -1.935 -18.332 1.00 34.94 178 VAL A CA 1
ATOM 1373 C C . VAL A 1 178 ? 24.052 -0.512 -18.731 1.00 34.94 178 VAL A C 1
ATOM 1375 O O . VAL A 1 178 ? 22.933 -0.059 -18.500 1.00 34.94 178 VAL A O 1
ATOM 1378 N N . ALA A 1 179 ? 25.010 0.201 -19.319 1.00 34.38 179 ALA A N 1
ATOM 1379 C CA . ALA A 1 179 ? 24.794 1.521 -19.892 1.00 34.38 179 ALA A CA 1
ATOM 1380 C C . ALA A 1 179 ? 23.757 1.486 -21.034 1.00 34.38 179 ALA A C 1
ATOM 1382 O O . ALA A 1 179 ? 23.810 0.642 -21.933 1.00 34.38 179 ALA A O 1
ATOM 1383 N N . ASP A 1 180 ? 22.843 2.454 -20.965 1.00 34.75 180 ASP A N 1
ATOM 1384 C CA . ASP A 1 180 ? 21.804 2.845 -21.921 1.00 34.75 180 ASP A CA 1
ATOM 1385 C C . ASP A 1 180 ? 22.099 2.514 -23.399 1.00 34.75 180 ASP A C 1
ATOM 1387 O O . ASP A 1 180 ? 23.057 3.009 -23.999 1.00 34.75 180 ASP A O 1
ATOM 1391 N N . ARG A 1 181 ? 21.186 1.773 -24.041 1.00 31.20 181 ARG A N 1
ATOM 1392 C CA . ARG A 1 181 ? 21.023 1.772 -25.504 1.00 31.20 181 ARG A CA 1
ATOM 1393 C C . ARG A 1 181 ? 19.787 2.589 -25.866 1.00 31.20 181 ARG A C 1
ATOM 1395 O O . ARG A 1 181 ? 18.669 2.084 -25.810 1.00 31.20 181 ARG A O 1
ATOM 1402 N N . GLN A 1 182 ? 19.993 3.830 -26.297 1.00 29.86 182 GLN A N 1
ATOM 1403 C CA . GLN A 1 182 ? 19.008 4.560 -27.100 1.00 29.86 182 GLN A CA 1
ATOM 1404 C C . GLN A 1 182 ? 19.309 4.380 -28.601 1.00 29.86 182 GLN A C 1
ATOM 1406 O O . GLN A 1 182 ? 20.475 4.227 -28.968 1.00 29.86 182 GLN A O 1
ATOM 1411 N N . PRO A 1 183 ? 18.284 4.376 -29.477 1.00 36.09 183 PRO A N 1
ATOM 1412 C CA . PRO A 1 183 ? 18.456 4.138 -30.905 1.00 36.09 183 PRO A CA 1
ATOM 1413 C C . PRO A 1 183 ? 18.937 5.398 -31.638 1.00 36.09 183 PRO A C 1
ATOM 1415 O O . PRO A 1 183 ? 18.519 6.518 -31.345 1.00 36.09 183 PRO A O 1
ATOM 1418 N N . GLU A 1 184 ? 19.805 5.186 -32.622 1.00 31.72 184 GLU A N 1
ATOM 1419 C CA . GLU A 1 184 ? 20.473 6.205 -33.431 1.00 31.72 184 GLU A CA 1
ATOM 1420 C C . GLU A 1 184 ? 19.495 7.086 -34.235 1.00 31.72 184 GLU A C 1
ATOM 1422 O O . GLU A 1 184 ? 18.618 6.598 -34.954 1.00 31.72 184 GLU A O 1
ATOM 1427 N N . ARG A 1 185 ? 19.711 8.406 -34.186 1.00 27.09 185 ARG A N 1
ATOM 1428 C CA . ARG A 1 185 ? 19.380 9.340 -35.273 1.00 27.09 185 ARG A CA 1
ATOM 1429 C C . ARG A 1 185 ? 20.549 10.304 -35.467 1.00 27.09 185 ARG A C 1
ATOM 1431 O O . ARG A 1 185 ? 20.897 11.052 -34.560 1.00 27.09 185 ARG A O 1
ATOM 1438 N N . GLU A 1 186 ? 21.140 10.272 -36.657 1.00 32.31 186 GLU A N 1
ATOM 1439 C CA . GLU A 1 186 ? 22.148 11.227 -37.124 1.00 32.31 186 GLU A CA 1
ATOM 1440 C C . GLU A 1 186 ? 21.573 12.651 -37.232 1.00 32.31 186 GLU A C 1
ATOM 1442 O O . GLU A 1 186 ? 20.493 12.832 -37.795 1.00 32.31 186 GLU A O 1
ATOM 1447 N N . GLN A 1 187 ? 22.323 13.666 -36.776 1.00 27.45 187 GLN A N 1
ATOM 1448 C CA . GLN A 1 187 ? 23.035 14.624 -37.651 1.00 27.45 187 GLN A CA 1
ATOM 1449 C C . GLN A 1 187 ? 23.728 15.775 -36.873 1.00 27.45 187 GLN A C 1
ATOM 1451 O O . GLN A 1 187 ? 23.111 16.441 -36.048 1.00 27.45 187 GLN A O 1
ATOM 1456 N N . ALA A 1 188 ? 24.985 16.022 -37.280 1.00 28.83 188 ALA A N 1
ATOM 1457 C CA . ALA A 1 188 ? 25.748 17.286 -37.385 1.00 28.83 188 ALA A CA 1
ATOM 1458 C C . ALA A 1 188 ? 26.313 18.043 -36.143 1.00 28.83 188 ALA A C 1
ATOM 1460 O O . ALA A 1 188 ? 25.616 18.775 -35.452 1.00 28.83 188 ALA A O 1
ATOM 1461 N N . GLU A 1 189 ? 27.644 17.895 -35.991 1.00 26.64 189 GLU A N 1
ATOM 1462 C CA . GLU A 1 189 ? 28.743 18.857 -35.694 1.00 26.64 189 GLU A CA 1
ATOM 1463 C C . GLU A 1 189 ? 28.549 20.109 -34.800 1.00 26.64 189 GLU A C 1
ATOM 1465 O O . GLU A 1 189 ? 27.822 21.030 -35.157 1.00 26.64 189 GLU A O 1
ATOM 1470 N N . ALA A 1 190 ? 29.382 20.230 -33.744 1.00 25.50 190 ALA A N 1
ATOM 1471 C CA . ALA A 1 190 ? 30.474 21.230 -33.633 1.00 25.50 190 ALA A CA 1
ATOM 1472 C C . ALA A 1 190 ? 31.268 21.135 -32.296 1.00 25.50 190 ALA A C 1
ATOM 1474 O O . ALA A 1 190 ? 30.692 21.000 -31.221 1.00 25.50 190 ALA A O 1
ATOM 1475 N N . ASP A 1 191 ? 32.599 21.221 -32.423 1.00 26.34 191 ASP A N 1
ATOM 1476 C CA . ASP A 1 191 ? 33.696 21.541 -31.481 1.00 26.34 191 ASP A CA 1
ATOM 1477 C C . ASP A 1 191 ? 33.471 21.684 -29.954 1.00 26.34 191 ASP A C 1
ATOM 1479 O O . ASP A 1 191 ? 32.760 22.572 -29.492 1.00 26.34 191 ASP A O 1
ATOM 1483 N N . ALA A 1 192 ? 34.271 20.942 -29.165 1.00 27.20 192 ALA A N 1
ATOM 1484 C CA . ALA A 1 192 ? 35.266 21.497 -28.219 1.00 27.20 192 ALA A CA 1
ATOM 1485 C C . ALA A 1 192 ? 35.932 20.394 -27.361 1.00 27.20 192 ALA A C 1
ATOM 1487 O O . ALA A 1 192 ? 35.279 19.561 -26.734 1.00 27.20 192 ALA A O 1
ATOM 1488 N N . ALA A 1 193 ? 37.263 20.433 -27.311 1.00 35.09 193 ALA A N 1
ATOM 1489 C CA . ALA A 1 193 ? 38.161 19.483 -26.659 1.00 35.09 193 ALA A CA 1
ATOM 1490 C C . ALA A 1 193 ? 37.897 19.223 -25.157 1.00 35.09 193 ALA A C 1
ATOM 1492 O O . ALA A 1 193 ? 37.799 20.151 -24.352 1.00 35.09 193 ALA A O 1
ATOM 1493 N N . LYS A 1 194 ? 37.925 17.940 -24.767 1.00 36.91 194 LYS A N 1
ATOM 1494 C CA . LYS A 1 194 ? 38.148 17.444 -23.394 1.00 36.91 194 LYS A CA 1
ATOM 1495 C C . LYS A 1 194 ? 39.102 16.237 -23.445 1.00 36.91 194 LYS A C 1
ATOM 1497 O O . LYS A 1 194 ? 39.068 15.499 -24.430 1.00 36.91 194 LYS A O 1
ATOM 1502 N N . P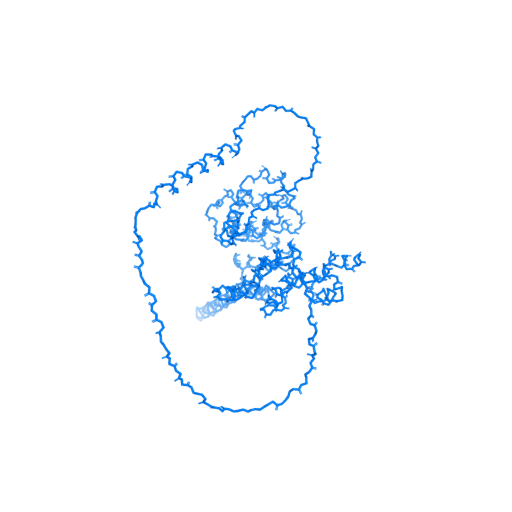RO A 1 195 ? 39.978 16.048 -22.440 1.00 41.50 195 PRO A N 1
ATOM 1503 C CA . PRO A 1 195 ? 41.055 15.065 -22.500 1.00 41.50 195 PRO A CA 1
ATOM 1504 C C . PRO A 1 195 ? 40.481 13.647 -22.518 1.00 41.50 195 PRO A C 1
ATOM 1506 O O . PRO A 1 195 ? 39.641 13.286 -21.695 1.00 41.50 195 PRO A O 1
ATOM 1509 N N . SER A 1 196 ? 40.919 12.863 -23.500 1.00 45.88 196 SER A N 1
ATOM 1510 C CA . SER A 1 196 ? 40.454 11.500 -23.735 1.00 45.88 196 SER A CA 1
ATOM 1511 C C . SER A 1 196 ? 40.765 10.611 -22.531 1.00 45.88 196 SER A C 1
ATOM 1513 O O . SER A 1 196 ? 41.880 10.623 -22.006 1.00 45.88 196 SER A O 1
ATOM 1515 N N . ALA A 1 197 ? 39.795 9.783 -22.138 1.00 41.78 197 ALA A N 1
ATOM 1516 C CA . ALA A 1 197 ? 39.927 8.729 -21.130 1.00 41.78 197 ALA A CA 1
ATOM 1517 C C . ALA A 1 197 ? 41.173 7.841 -21.340 1.00 41.78 197 ALA A C 1
ATOM 1519 O O . ALA A 1 197 ? 41.686 7.253 -20.390 1.00 41.78 197 ALA A O 1
ATOM 1520 N N . VAL A 1 198 ? 41.720 7.811 -22.559 1.00 50.53 198 VAL A N 1
ATOM 1521 C CA . VAL A 1 198 ? 42.967 7.132 -22.923 1.00 50.53 198 VAL A CA 1
ATOM 1522 C C . VAL A 1 198 ? 44.198 7.733 -22.225 1.00 50.53 198 VAL A C 1
ATOM 1524 O O . VAL A 1 198 ? 45.080 6.981 -21.812 1.00 50.53 198 VAL A O 1
ATOM 1527 N N . GLU A 1 199 ? 44.264 9.052 -22.006 1.00 60.28 199 GLU A N 1
ATOM 1528 C CA . GLU A 1 199 ? 45.373 9.679 -21.263 1.00 60.28 199 GLU A CA 1
ATOM 1529 C C . GLU A 1 199 ? 45.312 9.366 -19.765 1.00 60.28 199 GLU A C 1
ATOM 1531 O O . GLU A 1 199 ? 46.346 9.118 -19.137 1.00 60.28 199 GLU A O 1
ATOM 1536 N N . ALA A 1 200 ? 44.106 9.312 -19.192 1.00 52.06 200 ALA A N 1
ATOM 1537 C CA . ALA A 1 200 ? 43.904 8.897 -17.806 1.00 52.06 200 ALA A CA 1
ATOM 1538 C C . ALA A 1 200 ? 44.315 7.426 -17.603 1.00 52.06 200 ALA A C 1
ATOM 1540 O O . ALA A 1 200 ? 45.026 7.104 -16.648 1.00 52.06 200 ALA A O 1
ATOM 1541 N N . LEU A 1 201 ? 43.966 6.555 -18.556 1.00 45.38 201 LEU A N 1
ATOM 1542 C CA . LEU A 1 201 ? 44.323 5.133 -18.554 1.00 45.38 201 LEU A CA 1
ATOM 1543 C C . LEU A 1 201 ? 45.834 4.911 -18.742 1.00 45.38 201 LEU A C 1
ATOM 1545 O O . LEU A 1 201 ? 46.435 4.081 -18.057 1.00 45.38 201 LEU A O 1
ATOM 1549 N N . ALA A 1 202 ? 46.481 5.699 -19.605 1.00 61.72 202 ALA A N 1
ATOM 1550 C CA . ALA A 1 202 ? 47.931 5.663 -19.793 1.00 61.72 202 ALA A CA 1
ATOM 1551 C C . ALA A 1 202 ? 48.692 6.125 -18.537 1.00 61.72 202 ALA A C 1
ATOM 1553 O O . ALA A 1 202 ? 49.715 5.537 -18.174 1.00 61.72 202 ALA A O 1
ATOM 1554 N N . LYS A 1 203 ? 48.181 7.141 -17.830 1.00 60.66 203 LYS A N 1
ATOM 1555 C CA . LYS A 1 203 ? 48.770 7.638 -16.577 1.00 60.66 203 LYS A CA 1
ATOM 1556 C C . LYS A 1 203 ? 48.653 6.610 -15.446 1.00 60.66 203 LYS A C 1
ATOM 1558 O O . LYS A 1 203 ? 49.614 6.432 -14.697 1.00 60.66 203 LYS A O 1
ATOM 1563 N N . LEU A 1 204 ? 47.531 5.890 -15.376 1.00 50.09 204 LEU A N 1
ATOM 1564 C CA . LEU A 1 204 ? 47.303 4.828 -14.394 1.00 50.09 204 LEU A CA 1
ATOM 1565 C C . LEU A 1 204 ? 48.231 3.624 -14.621 1.00 50.09 204 LEU A C 1
ATOM 1567 O O . LEU A 1 204 ? 48.857 3.139 -13.679 1.00 50.09 204 LEU A O 1
ATOM 1571 N N . ARG A 1 205 ? 48.406 3.196 -15.882 1.00 58.69 205 ARG A N 1
ATOM 1572 C CA . ARG A 1 205 ? 49.344 2.114 -16.244 1.00 58.69 205 ARG A CA 1
ATOM 1573 C C . ARG A 1 205 ? 50.785 2.449 -15.853 1.00 58.69 205 ARG A C 1
ATOM 1575 O O . ARG A 1 205 ? 51.468 1.625 -15.254 1.00 58.69 205 ARG A O 1
ATOM 1582 N N . ARG A 1 206 ? 51.210 3.698 -16.065 1.00 66.19 206 ARG A N 1
ATOM 1583 C CA . ARG A 1 206 ? 52.548 4.178 -15.673 1.00 66.19 206 ARG A CA 1
ATOM 1584 C C . ARG A 1 206 ? 52.766 4.209 -14.154 1.00 66.19 206 ARG A C 1
ATOM 1586 O O . ARG A 1 206 ? 53.895 4.042 -13.694 1.00 66.19 206 ARG A O 1
ATOM 1593 N N . MET A 1 207 ? 51.711 4.447 -13.368 1.00 56.28 207 MET A N 1
ATOM 1594 C CA . MET A 1 207 ? 51.771 4.405 -11.898 1.00 56.28 207 MET A CA 1
ATOM 1595 C C . MET A 1 207 ? 51.812 2.965 -11.365 1.00 56.28 207 MET A C 1
ATOM 1597 O O . MET A 1 207 ? 52.518 2.703 -10.389 1.00 56.28 207 MET A O 1
ATOM 1601 N N . LEU A 1 208 ? 51.136 2.028 -12.036 1.00 53.72 208 LEU A N 1
ATOM 1602 C CA . LEU A 1 208 ? 51.183 0.594 -11.725 1.00 53.72 208 LEU A CA 1
ATOM 1603 C C . LEU A 1 208 ? 52.545 -0.036 -12.057 1.00 53.72 208 LEU A C 1
ATOM 1605 O O . LEU A 1 208 ? 53.069 -0.831 -11.283 1.00 53.72 208 LEU A O 1
ATOM 1609 N N . GLU A 1 209 ? 53.184 0.376 -13.152 1.00 65.31 209 GLU A N 1
ATOM 1610 C CA . GLU A 1 209 ? 54.543 -0.075 -13.487 1.00 65.31 209 GLU A CA 1
ATOM 1611 C C . GLU A 1 209 ? 55.593 0.450 -12.495 1.00 65.31 209 GLU A C 1
ATOM 1613 O O . GLU A 1 209 ? 56.481 -0.293 -12.077 1.00 65.31 209 GLU A O 1
ATOM 1618 N N . LYS A 1 210 ? 55.460 1.705 -12.042 1.00 60.38 210 LYS A N 1
ATOM 1619 C CA . LYS A 1 210 ? 56.345 2.282 -11.013 1.00 60.38 210 LYS A CA 1
ATOM 1620 C C . LYS A 1 210 ? 56.198 1.628 -9.641 1.00 60.38 210 LYS A C 1
ATOM 1622 O O . LYS A 1 210 ? 57.176 1.568 -8.904 1.00 60.38 210 LYS A O 1
ATOM 1627 N N . SER A 1 211 ? 55.002 1.157 -9.294 1.00 44.31 211 SER A N 1
ATOM 1628 C CA . SER A 1 211 ? 54.750 0.460 -8.025 1.00 44.31 211 SER A CA 1
ATOM 1629 C C . SER A 1 211 ? 55.155 -1.015 -8.083 1.00 44.31 211 SER A C 1
ATOM 1631 O O . SER A 1 211 ? 55.632 -1.548 -7.086 1.00 44.31 211 SER A O 1
ATOM 1633 N N . ARG A 1 212 ? 55.092 -1.651 -9.261 1.00 48.91 212 ARG A N 1
ATOM 1634 C CA . ARG A 1 212 ? 55.597 -3.016 -9.486 1.00 48.91 212 ARG A CA 1
ATOM 1635 C C . ARG A 1 212 ? 57.128 -3.108 -9.466 1.00 48.91 212 ARG A C 1
ATOM 1637 O O . ARG A 1 212 ? 57.663 -4.137 -9.074 1.00 48.91 212 ARG A O 1
ATOM 1644 N N . ALA A 1 213 ? 57.832 -2.038 -9.836 1.00 43.09 213 ALA A N 1
ATOM 1645 C CA . ALA A 1 213 ? 59.297 -1.976 -9.808 1.00 43.09 213 ALA A CA 1
ATOM 1646 C C . ALA A 1 213 ? 59.903 -1.685 -8.416 1.00 43.09 213 ALA A C 1
ATOM 1648 O O . ALA A 1 213 ? 61.121 -1.727 -8.271 1.00 43.09 213 ALA A O 1
ATOM 1649 N N . ALA A 1 214 ? 59.087 -1.379 -7.399 1.00 41.72 214 ALA A N 1
ATOM 1650 C CA . ALA A 1 214 ? 59.557 -0.944 -6.077 1.00 41.72 214 ALA A CA 1
ATOM 1651 C C . ALA A 1 214 ? 59.410 -2.001 -4.964 1.00 41.72 214 ALA A C 1
ATOM 1653 O O . ALA A 1 214 ? 59.646 -1.694 -3.798 1.00 41.72 214 ALA A O 1
ATOM 1654 N N . GLY A 1 215 ? 59.025 -3.236 -5.294 1.00 40.94 215 GLY A N 1
ATOM 1655 C CA . GLY A 1 215 ? 58.797 -4.286 -4.302 1.00 40.94 215 GLY A CA 1
ATOM 1656 C C . GLY A 1 215 ? 59.300 -5.644 -4.760 1.00 40.94 215 GLY A C 1
ATOM 1657 O O . GLY A 1 215 ? 58.482 -6.504 -5.056 1.00 40.94 215 GLY A O 1
ATOM 1658 N N . GLN A 1 216 ? 60.622 -5.829 -4.824 1.00 33.81 216 GLN A N 1
ATOM 1659 C CA . GLN A 1 216 ? 61.265 -7.149 -4.835 1.00 33.81 216 GLN A CA 1
ATOM 1660 C C . GLN A 1 216 ? 62.767 -7.030 -4.521 1.00 33.81 216 GLN A C 1
ATOM 1662 O O . GLN A 1 216 ? 63.558 -6.693 -5.389 1.00 33.81 216 GLN A O 1
ATOM 1667 N N . GLU A 1 217 ? 63.129 -7.325 -3.273 1.00 28.17 217 GLU A N 1
ATOM 1668 C CA . GLU A 1 217 ? 64.446 -7.766 -2.775 1.00 28.17 217 GLU A CA 1
ATOM 1669 C C . GLU A 1 217 ? 64.202 -8.187 -1.307 1.00 28.17 217 GLU A C 1
ATOM 1671 O O . GLU A 1 217 ? 63.609 -7.408 -0.569 1.00 28.17 217 GLU A O 1
ATOM 1676 N N . GLN A 1 218 ? 64.516 -9.363 -0.754 1.00 28.70 218 GLN A N 1
ATOM 1677 C CA . GLN A 1 218 ? 65.226 -10.612 -1.094 1.00 28.70 218 GLN A CA 1
ATOM 1678 C C . GLN A 1 218 ? 64.577 -11.714 -0.182 1.00 28.70 218 GLN A C 1
ATOM 1680 O O . GLN A 1 218 ? 63.839 -11.362 0.735 1.00 28.70 218 GLN A O 1
ATOM 1685 N N . VAL A 1 219 ? 64.719 -13.043 -0.300 1.00 25.27 219 VAL A N 1
ATOM 1686 C CA . VAL A 1 219 ? 65.910 -13.901 -0.454 1.00 25.27 219 VAL A CA 1
ATOM 1687 C C . VAL A 1 219 ? 65.455 -15.325 -0.885 1.00 25.27 219 VAL A C 1
ATOM 1689 O O . VAL A 1 219 ? 64.467 -15.847 -0.374 1.00 25.27 219 VAL A O 1
ATOM 1692 N N . GLN A 1 220 ? 66.190 -15.930 -1.826 1.00 25.56 220 GLN A N 1
ATOM 1693 C CA . GLN A 1 220 ? 66.187 -17.340 -2.288 1.00 25.56 220 GLN A CA 1
ATOM 1694 C C . GLN A 1 220 ? 67.262 -18.182 -1.510 1.00 25.56 220 GLN A C 1
ATOM 1696 O O . GLN A 1 220 ? 67.951 -17.588 -0.690 1.00 25.56 220 GLN A O 1
ATOM 1701 N N . PRO A 1 221 ? 67.687 -19.415 -1.893 1.00 40.81 221 PRO A N 1
ATOM 1702 C CA . PRO A 1 221 ? 66.996 -20.713 -2.068 1.00 40.81 221 PRO A CA 1
ATOM 1703 C C . PRO A 1 221 ? 67.806 -21.962 -1.560 1.00 40.81 221 PRO A C 1
ATOM 1705 O O . PRO A 1 221 ? 68.948 -21.840 -1.133 1.00 40.81 221 PRO A O 1
ATOM 1708 N N . ALA A 1 222 ? 67.213 -23.155 -1.781 1.00 26.59 222 ALA A N 1
ATOM 1709 C CA . ALA A 1 222 ? 67.801 -24.462 -2.182 1.00 26.59 222 ALA A CA 1
ATOM 1710 C C . ALA A 1 222 ? 68.459 -25.422 -1.155 1.00 26.59 222 ALA A C 1
ATOM 1712 O O . ALA A 1 222 ? 69.435 -25.061 -0.517 1.00 26.59 222 ALA A O 1
ATOM 1713 N N . GLU A 1 223 ? 67.983 -26.686 -1.110 1.00 27.44 223 GLU A N 1
ATOM 1714 C CA . GLU A 1 223 ? 68.753 -27.918 -1.438 1.00 27.44 223 GLU A CA 1
ATOM 1715 C C . GLU A 1 223 ? 67.878 -29.207 -1.417 1.00 27.44 223 GLU A C 1
ATOM 1717 O O . GLU A 1 223 ? 66.705 -29.167 -1.053 1.00 27.44 223 GLU A O 1
ATOM 1722 N N . GLU A 1 224 ? 68.440 -30.311 -1.920 1.00 27.59 224 GLU A N 1
ATOM 1723 C CA . GLU A 1 224 ? 67.844 -31.452 -2.645 1.00 27.59 224 GLU A CA 1
ATOM 1724 C C . GLU A 1 224 ? 67.278 -32.660 -1.829 1.00 27.59 224 GLU A C 1
ATOM 1726 O O . GLU A 1 224 ? 67.634 -32.898 -0.680 1.00 27.59 224 GLU A O 1
ATOM 1731 N N . VAL A 1 225 ? 66.398 -33.423 -2.515 1.00 29.47 225 VAL A N 1
ATOM 1732 C CA . VAL A 1 225 ? 66.001 -34.877 -2.522 1.00 29.47 225 VAL A CA 1
ATOM 1733 C C . VAL A 1 225 ? 66.920 -35.839 -1.700 1.00 29.47 225 VAL A C 1
ATOM 1735 O O . VAL A 1 225 ? 68.125 -35.610 -1.763 1.00 29.47 225 VAL A O 1
ATOM 1738 N N . PRO A 1 226 ? 66.478 -36.961 -1.034 1.00 33.16 226 PRO A N 1
ATOM 1739 C CA . PRO A 1 226 ? 65.630 -38.028 -1.608 1.00 33.16 226 PRO A CA 1
ATOM 1740 C C . PRO A 1 226 ? 64.710 -38.916 -0.716 1.00 33.16 226 PRO A C 1
ATOM 1742 O O . PRO A 1 226 ? 64.766 -38.940 0.506 1.00 33.16 226 PRO A O 1
ATOM 1745 N N . GLN A 1 227 ? 63.857 -39.645 -1.454 1.00 30.34 227 GLN A N 1
ATOM 1746 C CA . GLN A 1 227 ? 63.073 -40.880 -1.231 1.00 30.34 227 GLN A CA 1
ATOM 1747 C C . GLN A 1 227 ? 63.265 -41.687 0.072 1.00 30.34 227 GLN A C 1
ATOM 1749 O O . GLN A 1 227 ? 64.389 -42.032 0.403 1.00 30.34 227 GLN A O 1
ATOM 1754 N N . GLU A 1 228 ? 62.158 -42.177 0.658 1.00 27.62 228 GLU A N 1
ATOM 1755 C CA . GLU A 1 228 ? 62.011 -43.598 1.030 1.00 27.62 228 GLU A CA 1
ATOM 1756 C C . GLU A 1 228 ? 60.558 -44.003 1.362 1.00 27.62 228 GLU A C 1
ATOM 1758 O O . GLU A 1 228 ? 59.720 -43.218 1.798 1.00 27.62 228 GLU A O 1
ATOM 1763 N N . SER A 1 229 ? 60.297 -45.271 1.070 1.00 25.95 229 SER A N 1
ATOM 1764 C CA . SER A 1 229 ? 59.077 -46.075 1.138 1.00 25.95 229 SER A CA 1
ATOM 1765 C C . SER A 1 229 ? 58.461 -46.275 2.529 1.00 25.95 229 SER A C 1
ATOM 1767 O O . SER A 1 229 ? 59.196 -46.498 3.486 1.00 25.95 229 SER A O 1
ATOM 1769 N N . PHE A 1 230 ? 57.134 -46.460 2.600 1.00 25.16 230 PHE A N 1
ATOM 1770 C CA . PHE A 1 230 ? 56.569 -47.532 3.433 1.00 25.16 230 PHE A CA 1
ATOM 1771 C C . PHE A 1 230 ? 55.212 -48.032 2.914 1.00 25.16 230 PHE A C 1
ATOM 1773 O O . PHE A 1 230 ? 54.305 -47.260 2.618 1.00 25.16 230 PHE A O 1
ATOM 1780 N N . VAL A 1 231 ? 55.129 -49.355 2.804 1.00 24.94 231 VAL A N 1
ATOM 1781 C CA . VAL A 1 231 ? 54.011 -50.196 2.364 1.00 24.94 231 VAL A CA 1
ATOM 1782 C C . VAL A 1 231 ? 53.312 -50.750 3.602 1.00 24.94 231 VAL A C 1
ATOM 1784 O O . VAL A 1 231 ? 54.019 -51.254 4.464 1.00 24.94 231 VAL A O 1
ATOM 1787 N N . LEU A 1 232 ? 51.976 -50.768 3.639 1.00 25.95 232 LEU A N 1
ATOM 1788 C CA . LEU A 1 232 ? 51.147 -51.745 4.377 1.00 25.95 232 LEU A CA 1
ATOM 1789 C C . LEU A 1 232 ? 49.806 -51.879 3.620 1.00 25.95 232 LEU A C 1
ATOM 1791 O O . LEU A 1 232 ? 49.038 -50.925 3.571 1.00 25.95 232 LEU A O 1
ATOM 1795 N N . THR A 1 233 ? 49.682 -52.877 2.736 1.00 26.39 233 THR A N 1
ATOM 1796 C CA . THR A 1 233 ? 48.972 -54.172 2.914 1.00 26.39 233 THR A CA 1
ATOM 1797 C C . THR A 1 233 ? 47.440 -54.085 2.917 1.00 26.39 233 THR A C 1
ATOM 1799 O O . THR A 1 233 ? 46.859 -53.504 3.828 1.00 26.39 233 THR A O 1
ATOM 1802 N N . ASP A 1 234 ? 46.856 -54.697 1.872 1.00 25.25 234 ASP A N 1
ATOM 1803 C CA . ASP A 1 234 ? 45.735 -55.663 1.840 1.00 25.25 234 ASP A CA 1
ATOM 1804 C C . ASP A 1 234 ? 44.917 -55.850 3.141 1.00 25.25 234 ASP A C 1
ATOM 1806 O O . ASP A 1 234 ? 45.467 -55.917 4.232 1.00 25.25 234 ASP A O 1
ATOM 1810 N N . GLU A 1 235 ? 43.595 -56.047 3.131 1.00 26.62 235 GLU A N 1
ATOM 1811 C CA . GLU A 1 235 ? 42.886 -57.041 2.324 1.00 26.62 235 GLU A CA 1
ATOM 1812 C C . GLU A 1 235 ? 41.350 -56.910 2.531 1.00 26.62 235 GLU A C 1
ATOM 1814 O O . GLU A 1 235 ? 40.894 -56.541 3.613 1.00 26.62 235 GLU A O 1
ATOM 1819 N N . GLN A 1 236 ? 40.594 -57.369 1.521 1.00 27.67 236 GLN A N 1
ATOM 1820 C CA . GLN A 1 236 ? 39.218 -57.927 1.548 1.00 27.67 236 GLN A CA 1
ATOM 1821 C C . GLN A 1 236 ? 37.989 -56.986 1.584 1.00 27.67 236 GLN A C 1
ATOM 1823 O O . GLN A 1 236 ? 37.915 -56.056 2.369 1.00 27.67 236 GLN A O 1
ATOM 1828 N N . ALA A 1 237 ? 36.887 -57.237 0.857 1.00 25.45 237 ALA A N 1
ATOM 1829 C CA . ALA A 1 237 ? 36.559 -58.200 -0.204 1.00 25.45 237 ALA A CA 1
ATOM 1830 C C . ALA A 1 237 ? 35.125 -57.943 -0.741 1.00 25.45 237 ALA A C 1
ATOM 1832 O O . ALA A 1 237 ? 34.217 -57.761 0.059 1.00 25.45 237 ALA A O 1
ATOM 1833 N N . SER A 1 238 ? 34.949 -58.113 -2.069 1.00 26.41 238 SER A N 1
ATOM 1834 C CA . SER A 1 238 ? 33.794 -58.719 -2.798 1.00 26.41 238 SER A CA 1
ATOM 1835 C C . SER A 1 238 ? 32.388 -58.065 -2.713 1.00 26.41 238 SER A C 1
ATOM 1837 O O . SER A 1 238 ? 31.936 -57.706 -1.642 1.00 26.41 238 SER A O 1
ATOM 1839 N N . LYS A 1 239 ? 31.542 -57.992 -3.759 1.00 26.31 239 LYS A N 1
ATOM 1840 C CA . LYS A 1 239 ? 31.511 -58.649 -5.083 1.00 26.31 239 LYS A CA 1
ATOM 1841 C C . LYS A 1 239 ? 30.474 -57.966 -6.019 1.00 26.31 239 LYS A C 1
ATOM 1843 O O . LYS A 1 239 ? 29.438 -57.504 -5.561 1.00 26.31 239 LYS A O 1
ATOM 1848 N N . VAL A 1 240 ? 30.802 -57.981 -7.312 1.00 24.00 240 VAL A N 1
ATOM 1849 C CA . VAL A 1 240 ? 30.166 -57.526 -8.588 1.00 24.00 240 VAL A CA 1
ATOM 1850 C C . VAL A 1 240 ? 28.974 -58.478 -8.964 1.00 24.00 240 VAL A C 1
ATOM 1852 O O . VAL A 1 240 ? 28.953 -59.544 -8.334 1.00 24.00 240 VAL A O 1
ATOM 1855 N N . PRO A 1 241 ? 27.997 -58.239 -9.902 1.00 31.14 241 PRO A N 1
ATOM 1856 C CA . PRO A 1 241 ? 28.103 -57.730 -11.301 1.00 31.14 241 PRO A CA 1
ATOM 1857 C C . PRO A 1 241 ? 27.060 -56.670 -11.749 1.00 31.14 241 PRO A C 1
ATOM 1859 O O . PRO A 1 241 ? 25.986 -56.583 -11.170 1.00 31.14 241 PRO A O 1
ATOM 1862 N N . ALA A 1 242 ? 27.338 -55.710 -12.645 1.00 24.56 242 ALA A N 1
ATOM 1863 C CA . ALA A 1 242 ? 27.850 -55.704 -14.033 1.00 24.56 242 ALA A CA 1
ATOM 1864 C C . ALA A 1 242 ? 26.798 -56.038 -15.116 1.00 24.56 242 ALA A C 1
ATOM 1866 O O . ALA A 1 242 ? 26.357 -57.179 -15.217 1.00 24.56 242 ALA A O 1
ATOM 1867 N N . VAL A 1 243 ? 26.472 -55.020 -15.924 1.00 27.86 243 VAL A N 1
ATOM 1868 C CA . VAL A 1 243 ? 26.134 -55.026 -17.368 1.00 27.86 243 VAL A CA 1
ATOM 1869 C C . VAL A 1 243 ? 26.292 -53.563 -17.819 1.00 27.86 243 VAL A C 1
ATOM 1871 O O . VAL A 1 243 ? 25.584 -52.700 -17.315 1.00 27.86 243 VAL A O 1
ATOM 1874 N N . GLU A 1 244 ? 27.448 -53.188 -18.373 1.00 25.44 244 GLU A N 1
ATOM 1875 C CA . GLU A 1 244 ? 27.784 -53.163 -19.812 1.00 25.44 244 GLU A CA 1
ATOM 1876 C C . GLU A 1 244 ? 27.038 -52.070 -20.592 1.00 25.44 244 GLU A C 1
ATOM 1878 O O . GLU A 1 244 ? 25.936 -52.293 -21.074 1.00 25.44 244 GLU A O 1
ATOM 1883 N N . GLU A 1 245 ? 27.704 -50.931 -20.798 1.00 26.33 245 GLU A N 1
ATOM 1884 C CA . GLU A 1 245 ? 27.632 -50.193 -22.061 1.00 26.33 245 GLU A CA 1
ATOM 1885 C C . GLU A 1 245 ? 29.049 -49.741 -22.440 1.00 26.33 245 GLU A C 1
ATOM 1887 O O . GLU A 1 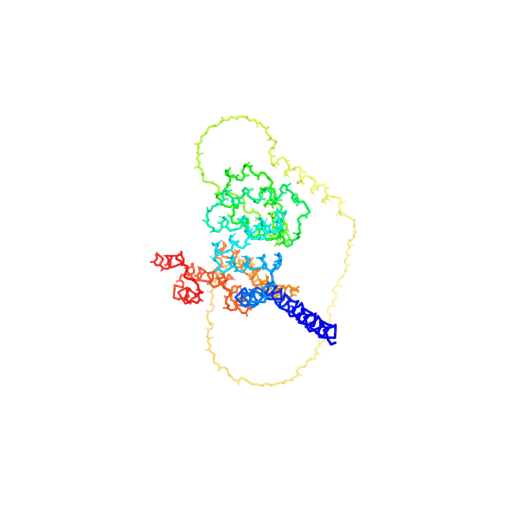245 ? 29.821 -49.257 -21.612 1.00 26.33 245 GLU A O 1
ATOM 1892 N N . GLN A 1 246 ? 29.412 -50.044 -23.684 1.00 28.08 246 GLN A N 1
ATOM 1893 C CA . GLN A 1 246 ? 30.747 -49.923 -24.252 1.00 28.08 246 GLN A CA 1
ATOM 1894 C C . GLN A 1 246 ? 31.094 -48.466 -24.570 1.00 28.08 246 GLN A C 1
ATOM 1896 O O . GLN A 1 246 ? 30.391 -47.805 -25.332 1.00 28.08 246 GLN A O 1
ATOM 1901 N N . GLU A 1 247 ? 32.256 -48.026 -24.089 1.00 25.75 247 GLU A N 1
ATOM 1902 C CA . GLU A 1 247 ? 33.045 -46.984 -24.739 1.00 25.75 247 GLU A CA 1
ATOM 1903 C C . GLU A 1 247 ? 33.527 -47.472 -26.112 1.00 25.75 247 GLU A C 1
ATOM 1905 O O . GLU A 1 247 ? 34.092 -48.561 -26.247 1.00 25.75 247 GLU A O 1
ATOM 1910 N N . ASN A 1 248 ? 33.401 -46.610 -27.117 1.00 26.97 248 ASN A N 1
ATOM 1911 C CA . ASN A 1 248 ? 34.464 -46.454 -28.095 1.00 26.97 248 ASN A CA 1
ATOM 1912 C C . ASN A 1 248 ? 34.825 -44.971 -28.172 1.00 26.97 248 ASN A C 1
ATOM 1914 O O . ASN A 1 248 ? 34.016 -44.139 -28.588 1.00 26.97 248 ASN A O 1
ATOM 1918 N N . ALA A 1 249 ? 36.038 -44.680 -27.723 1.00 27.95 249 ALA A N 1
ATOM 1919 C CA . ALA A 1 249 ? 36.700 -43.396 -27.806 1.00 27.95 249 ALA A CA 1
ATOM 1920 C C . ALA A 1 249 ? 37.302 -43.177 -29.202 1.00 27.95 249 ALA A C 1
ATOM 1922 O O . ALA A 1 249 ? 37.693 -44.126 -29.875 1.00 27.95 249 ALA A O 1
ATOM 1923 N N . GLU A 1 250 ? 37.378 -41.909 -29.604 1.00 27.66 250 GLU A N 1
ATOM 1924 C CA . GLU A 1 250 ? 38.601 -41.169 -29.977 1.00 27.66 250 GLU A CA 1
ATOM 1925 C C . GLU A 1 250 ? 38.173 -39.981 -30.854 1.00 27.66 250 GLU A C 1
ATOM 1927 O O . GLU A 1 250 ? 37.644 -40.143 -31.948 1.00 27.66 250 GLU A O 1
ATOM 1932 N N . ALA A 1 251 ? 38.135 -38.766 -30.311 1.00 27.09 251 ALA A N 1
ATOM 1933 C CA . ALA A 1 251 ? 39.259 -37.893 -29.956 1.00 27.09 251 ALA A CA 1
ATOM 1934 C C . ALA A 1 251 ? 39.480 -36.845 -31.054 1.00 27.09 251 ALA A C 1
ATOM 1936 O O . ALA A 1 251 ? 39.855 -37.177 -32.172 1.00 27.09 251 ALA A O 1
ATOM 1937 N N . ALA A 1 252 ? 39.282 -35.577 -30.698 1.00 26.84 252 ALA A N 1
ATOM 1938 C CA . ALA A 1 252 ? 40.284 -34.528 -30.878 1.00 26.84 252 ALA A CA 1
ATOM 1939 C C . ALA A 1 252 ? 39.741 -33.203 -30.327 1.00 26.84 252 ALA A C 1
ATOM 1941 O O . ALA A 1 252 ? 38.910 -32.549 -30.945 1.00 26.84 252 ALA A O 1
ATOM 1942 N N . ASP A 1 253 ? 40.255 -32.873 -29.146 1.00 24.77 253 ASP A N 1
ATOM 1943 C CA . ASP A 1 253 ? 40.971 -31.629 -28.870 1.00 24.77 253 ASP A CA 1
ATOM 1944 C C . ASP A 1 253 ? 40.233 -30.293 -29.046 1.00 24.77 253 ASP A C 1
ATOM 1946 O O . ASP A 1 253 ? 39.864 -29.863 -30.137 1.00 24.77 253 ASP A O 1
ATOM 1950 N N . GLY A 1 254 ? 40.103 -29.585 -27.928 1.00 25.25 254 GLY A N 1
ATOM 1951 C CA . GLY A 1 254 ? 39.541 -28.245 -27.895 1.00 25.25 254 GLY A CA 1
ATOM 1952 C C . GLY A 1 254 ? 39.232 -27.807 -26.478 1.00 25.25 254 GLY A C 1
ATOM 1953 O O . GLY A 1 254 ? 38.078 -27.632 -26.122 1.00 25.25 254 GLY A O 1
ATOM 1954 N N . ASN A 1 255 ? 40.280 -27.670 -25.673 1.00 34.28 255 ASN A N 1
ATOM 1955 C CA . ASN A 1 255 ? 40.285 -27.019 -24.370 1.00 34.28 255 ASN A CA 1
ATOM 1956 C C . ASN A 1 255 ? 39.494 -25.691 -24.409 1.00 34.28 255 ASN A C 1
ATOM 1958 O O . ASN A 1 255 ? 39.975 -24.702 -24.967 1.00 34.28 255 ASN A O 1
ATOM 1962 N N . ILE A 1 256 ? 38.297 -25.664 -23.820 1.00 36.19 256 ILE A N 1
ATOM 1963 C CA . ILE A 1 256 ? 37.593 -24.428 -23.477 1.00 36.19 256 ILE A CA 1
ATOM 1964 C C . ILE A 1 256 ? 37.545 -24.410 -21.958 1.00 36.19 256 ILE A C 1
ATOM 1966 O O . ILE A 1 256 ? 36.889 -25.241 -21.339 1.00 36.19 256 ILE A O 1
ATOM 1970 N N . ALA A 1 257 ? 38.302 -23.496 -21.360 1.00 33.28 257 ALA A N 1
ATOM 1971 C CA . ALA A 1 257 ? 38.186 -23.201 -19.947 1.00 33.28 257 ALA A CA 1
ATOM 1972 C C . ALA A 1 257 ? 36.734 -22.792 -19.667 1.00 33.28 257 ALA A C 1
ATOM 1974 O O . ALA A 1 257 ? 36.301 -21.722 -20.096 1.00 33.28 257 ALA A O 1
ATOM 1975 N N . GLU A 1 258 ? 35.989 -23.660 -18.986 1.00 42.25 258 GLU A N 1
ATOM 1976 C CA . GLU A 1 258 ? 34.676 -23.350 -18.440 1.00 42.25 258 GLU A CA 1
ATOM 1977 C C . GLU A 1 258 ? 34.841 -22.222 -17.421 1.00 42.25 258 GLU A C 1
ATOM 1979 O O . GLU A 1 258 ? 35.168 -22.426 -16.253 1.00 42.25 258 GLU A O 1
ATOM 1984 N N . THR A 1 259 ? 34.602 -20.992 -17.858 1.00 42.25 259 THR A N 1
ATOM 1985 C CA . THR A 1 259 ? 34.130 -19.934 -16.968 1.00 42.25 259 THR A CA 1
ATOM 1986 C C . THR A 1 259 ? 32.653 -20.206 -16.686 1.00 42.25 259 THR A C 1
ATOM 1988 O O . THR A 1 259 ? 31.787 -19.461 -17.131 1.00 42.25 259 THR A O 1
ATOM 1991 N N . GLY A 1 260 ? 32.365 -21.345 -16.052 1.00 47.84 260 GLY A N 1
ATOM 1992 C CA . GLY A 1 260 ? 31.015 -21.760 -15.701 1.00 47.84 260 GLY A CA 1
ATOM 1993 C C . GLY A 1 260 ? 30.536 -20.967 -14.495 1.00 47.84 260 GLY A C 1
ATOM 1994 O O . GLY A 1 260 ? 31.194 -20.955 -13.451 1.00 47.84 260 GLY A O 1
ATOM 1995 N N . PHE A 1 261 ? 29.408 -20.277 -14.641 1.00 58.81 261 PHE A N 1
ATOM 1996 C CA . PHE A 1 261 ? 28.669 -19.770 -13.497 1.00 58.81 261 PHE A CA 1
ATOM 1997 C C . PHE A 1 261 ? 28.188 -20.979 -12.686 1.00 58.81 261 PHE A C 1
ATOM 1999 O O . PHE A 1 261 ? 27.357 -21.757 -13.141 1.00 58.81 261 PHE A O 1
ATOM 2006 N N . ASP A 1 262 ? 28.767 -21.175 -11.505 1.00 74.19 262 ASP A N 1
ATOM 2007 C CA . ASP A 1 262 ? 28.443 -22.312 -10.649 1.00 74.19 262 ASP A CA 1
ATOM 2008 C C . ASP A 1 262 ? 27.114 -22.064 -9.912 1.00 74.19 262 ASP A C 1
ATOM 2010 O O . ASP A 1 262 ? 27.035 -21.336 -8.910 1.00 74.19 262 ASP A O 1
ATOM 2014 N N . VAL A 1 263 ? 26.050 -22.644 -10.471 1.00 74.00 263 VAL A N 1
ATOM 2015 C CA . VAL A 1 263 ? 24.669 -22.549 -9.981 1.00 74.00 263 VAL A CA 1
ATOM 2016 C C . VAL A 1 263 ? 24.523 -23.190 -8.602 1.00 74.00 263 VAL A C 1
ATOM 2018 O O . VAL A 1 263 ? 23.896 -22.614 -7.711 1.00 74.00 263 VAL A O 1
ATOM 2021 N N . ASP A 1 264 ? 25.161 -24.337 -8.377 1.00 74.94 264 ASP A N 1
ATOM 2022 C CA . ASP A 1 264 ? 25.010 -25.082 -7.129 1.00 74.94 264 ASP A CA 1
ATOM 2023 C C . ASP A 1 264 ? 25.616 -24.306 -5.955 1.00 74.94 264 ASP A C 1
ATOM 2025 O O . ASP A 1 264 ? 24.954 -24.096 -4.930 1.00 74.94 264 ASP A O 1
ATOM 2029 N N . SER A 1 265 ? 26.823 -23.744 -6.116 1.00 78.50 265 SER A N 1
ATOM 2030 C CA . SER A 1 265 ? 27.400 -22.935 -5.034 1.00 78.50 265 SER A CA 1
ATOM 2031 C C . SER A 1 265 ? 26.683 -21.605 -4.821 1.00 78.50 265 SER A C 1
ATOM 2033 O O . SER A 1 265 ? 26.742 -21.054 -3.717 1.00 78.50 265 SER A O 1
ATOM 2035 N N . THR A 1 266 ? 26.012 -21.047 -5.832 1.00 78.00 266 THR A N 1
ATOM 2036 C CA . THR A 1 266 ? 25.223 -19.818 -5.658 1.00 78.00 266 THR A CA 1
ATOM 2037 C C . THR A 1 266 ? 23.919 -20.084 -4.916 1.00 78.00 266 THR A C 1
ATOM 2039 O O . THR A 1 266 ? 23.617 -19.343 -3.976 1.00 78.00 266 THR A O 1
ATOM 2042 N N . VAL A 1 267 ? 23.210 -21.172 -5.224 1.00 80.19 267 VAL A N 1
ATOM 2043 C CA . VAL A 1 267 ? 22.030 -21.606 -4.459 1.00 80.19 267 VAL A CA 1
ATOM 2044 C C . VAL A 1 267 ? 22.404 -21.865 -2.998 1.00 80.19 267 VAL A C 1
ATOM 2046 O O . VAL A 1 267 ? 21.771 -21.303 -2.101 1.00 80.19 267 VAL A O 1
ATOM 2049 N N . GLU A 1 268 ? 23.482 -22.607 -2.728 1.00 81.31 268 GLU A N 1
ATOM 2050 C CA . GLU A 1 268 ? 23.952 -22.866 -1.360 1.00 81.31 268 GLU A CA 1
ATOM 2051 C C . GLU A 1 268 ? 24.269 -21.573 -0.590 1.00 81.31 268 GLU A C 1
ATOM 2053 O O . GLU A 1 268 ? 23.850 -21.405 0.560 1.00 81.31 268 GLU A O 1
ATOM 2058 N N . LYS A 1 269 ? 24.950 -20.611 -1.229 1.00 81.25 269 LYS A N 1
ATOM 2059 C CA . LYS A 1 269 ? 25.268 -19.304 -0.625 1.00 81.25 269 LYS A CA 1
ATOM 2060 C C . LYS A 1 269 ? 24.016 -18.481 -0.325 1.00 81.25 269 LYS A C 1
ATOM 2062 O O . LYS A 1 269 ? 23.979 -17.789 0.692 1.00 81.25 269 LYS A O 1
ATOM 2067 N N . VAL A 1 270 ? 23.002 -18.521 -1.190 1.00 79.81 270 VAL A N 1
ATOM 2068 C CA . VAL A 1 270 ? 21.730 -17.809 -0.977 1.00 79.81 270 VAL A CA 1
ATOM 2069 C C . VAL A 1 270 ? 20.924 -18.463 0.146 1.00 79.81 270 VAL A C 1
ATOM 2071 O O . VAL A 1 270 ? 20.393 -17.765 1.015 1.00 79.81 270 VAL A O 1
ATOM 2074 N N . LEU A 1 271 ? 20.893 -19.795 0.192 1.00 78.38 271 LEU A N 1
ATOM 2075 C CA . LEU A 1 271 ? 20.203 -20.548 1.236 1.00 78.38 271 LEU A CA 1
ATOM 2076 C C . LEU A 1 271 ? 20.860 -20.382 2.612 1.00 78.38 271 LEU A C 1
ATOM 2078 O O . LEU A 1 271 ? 20.137 -20.254 3.605 1.00 78.38 271 LEU A O 1
ATOM 2082 N N . ALA A 1 272 ? 22.193 -20.310 2.672 1.00 81.75 272 ALA A N 1
ATOM 2083 C CA . ALA A 1 272 ? 22.960 -20.145 3.908 1.00 81.75 272 ALA A CA 1
ATOM 2084 C C . ALA A 1 272 ? 22.820 -18.755 4.559 1.00 81.75 272 ALA A C 1
ATOM 2086 O O . ALA A 1 272 ? 23.109 -18.597 5.747 1.00 81.75 272 ALA A O 1
ATOM 2087 N N . LYS A 1 273 ? 22.370 -17.732 3.820 1.00 80.81 273 LYS A N 1
ATOM 2088 C CA . LYS A 1 273 ? 22.162 -16.388 4.377 1.00 80.81 273 LYS A CA 1
ATOM 2089 C C . LYS A 1 273 ? 20.951 -16.355 5.321 1.00 80.81 273 LYS A C 1
ATOM 2091 O O . LYS A 1 273 ? 19.888 -16.910 5.031 1.00 80.81 273 LYS A O 1
ATOM 2096 N N . ALA A 1 274 ? 21.097 -15.654 6.447 1.00 74.56 274 ALA A N 1
ATOM 2097 C CA . ALA A 1 274 ? 20.045 -15.443 7.448 1.00 74.56 274 ALA A CA 1
ATOM 2098 C C . ALA A 1 274 ? 19.086 -14.310 7.028 1.00 74.56 274 ALA A C 1
ATOM 2100 O O . ALA A 1 274 ? 19.012 -13.268 7.668 1.00 74.56 274 ALA A O 1
ATOM 2101 N N . ILE A 1 275 ? 18.412 -14.511 5.899 1.00 80.81 275 ILE A N 1
ATOM 2102 C CA . ILE A 1 275 ? 17.505 -13.562 5.241 1.00 80.81 275 ILE A CA 1
ATOM 2103 C C . ILE A 1 275 ? 16.103 -14.203 5.165 1.00 80.81 275 ILE A C 1
ATOM 2105 O O . ILE A 1 275 ? 15.992 -15.432 5.272 1.00 80.81 275 ILE A O 1
ATOM 2109 N N . SER A 1 276 ? 15.036 -13.408 5.013 1.00 82.00 276 SER A N 1
ATOM 2110 C CA . SER A 1 276 ? 13.670 -13.935 4.886 1.00 82.00 276 SER A CA 1
ATOM 2111 C C . SER A 1 276 ? 13.501 -14.834 3.649 1.00 82.00 276 SER A C 1
ATOM 2113 O O . SER A 1 276 ? 14.243 -14.736 2.669 1.00 82.00 276 SER A O 1
ATOM 2115 N N . LEU A 1 277 ? 12.513 -15.734 3.684 1.00 81.56 277 LEU A N 1
ATOM 2116 C CA . LEU A 1 277 ? 12.255 -16.680 2.592 1.00 81.56 277 LEU A CA 1
ATOM 2117 C C . LEU A 1 277 ? 11.879 -15.962 1.283 1.00 81.56 277 LEU A C 1
ATOM 2119 O O . LEU A 1 277 ? 12.409 -16.305 0.228 1.00 81.56 277 LEU A O 1
ATOM 2123 N N . CYS A 1 278 ? 11.065 -14.905 1.359 1.00 79.44 278 CYS A N 1
ATOM 2124 C CA . CYS A 1 278 ? 10.671 -14.101 0.200 1.00 79.44 278 CYS A CA 1
ATOM 2125 C C . CYS A 1 278 ? 11.871 -13.417 -0.470 1.00 79.44 278 CYS A C 1
ATOM 2127 O O . CYS A 1 278 ? 11.963 -13.349 -1.692 1.00 79.44 278 CYS A O 1
ATOM 2129 N N . GLU A 1 279 ? 12.823 -12.920 0.317 1.00 80.94 279 GLU A N 1
ATOM 2130 C CA . GLU A 1 279 ? 14.043 -12.302 -0.208 1.00 80.94 279 GLU A CA 1
ATOM 2131 C C . GLU A 1 279 ? 14.984 -13.331 -0.848 1.00 80.94 279 GLU A C 1
ATOM 2133 O O . GLU A 1 279 ? 15.618 -13.021 -1.855 1.00 80.94 279 GLU A O 1
ATOM 2138 N N . LYS A 1 280 ? 15.037 -14.569 -0.336 1.00 84.50 280 LYS A N 1
ATOM 2139 C CA . LYS A 1 280 ? 15.778 -15.664 -0.989 1.00 84.50 280 LYS A CA 1
ATOM 2140 C C . LYS A 1 280 ? 15.195 -15.990 -2.365 1.00 84.50 280 LYS A C 1
ATOM 2142 O O . LYS A 1 280 ? 15.951 -16.094 -3.326 1.00 84.50 280 LYS A O 1
ATOM 2147 N N . VAL A 1 281 ? 13.868 -16.079 -2.474 1.00 86.38 281 VAL A N 1
ATOM 2148 C CA . VAL A 1 281 ? 13.162 -16.306 -3.750 1.00 86.38 281 VAL A CA 1
ATOM 2149 C C . VAL A 1 281 ? 13.409 -15.157 -4.730 1.00 86.38 281 VAL A C 1
ATOM 2151 O O . VAL A 1 281 ? 13.741 -15.400 -5.891 1.00 86.38 281 VAL A O 1
ATOM 2154 N N . LYS A 1 282 ? 13.328 -13.902 -4.266 1.00 85.50 282 LYS A N 1
ATOM 2155 C CA . LYS A 1 282 ? 13.655 -12.722 -5.086 1.00 85.50 282 LYS A CA 1
ATOM 2156 C C . LYS A 1 282 ? 15.093 -12.775 -5.597 1.00 85.50 282 LYS A C 1
ATOM 2158 O O . LYS A 1 282 ? 15.328 -12.541 -6.777 1.00 85.50 282 LYS A O 1
ATOM 2163 N N . LEU A 1 283 ? 16.043 -13.117 -4.730 1.00 85.25 283 LEU A N 1
ATOM 2164 C CA . LEU A 1 283 ? 17.456 -13.166 -5.085 1.00 85.25 283 LEU A CA 1
ATOM 2165 C C . LEU A 1 283 ? 17.751 -14.265 -6.119 1.00 85.25 283 LEU A C 1
ATOM 2167 O O . LEU A 1 283 ? 18.469 -14.011 -7.082 1.00 85.25 283 LEU A O 1
ATOM 2171 N N . LEU A 1 284 ? 17.144 -15.447 -5.977 1.00 86.88 284 LEU A N 1
ATOM 2172 C CA . LEU A 1 284 ? 17.247 -16.520 -6.974 1.00 86.88 284 LEU A CA 1
ATOM 2173 C C . LEU A 1 284 ? 16.631 -16.124 -8.324 1.00 86.88 284 LEU A C 1
ATOM 2175 O O . LEU A 1 284 ? 17.229 -16.392 -9.362 1.00 86.88 284 LEU A O 1
ATOM 2179 N N . ASN A 1 285 ? 15.492 -15.423 -8.328 1.00 88.38 285 ASN A N 1
ATOM 2180 C CA . ASN A 1 285 ? 14.899 -14.892 -9.562 1.00 88.38 285 ASN A CA 1
ATOM 2181 C C . ASN A 1 285 ? 15.801 -13.870 -10.262 1.00 88.38 285 ASN A C 1
ATOM 2183 O O . ASN A 1 285 ? 15.866 -13.851 -11.490 1.00 88.38 285 ASN A O 1
ATOM 2187 N N . ILE A 1 286 ? 16.496 -13.025 -9.497 1.00 87.38 286 ILE A N 1
ATOM 2188 C CA . ILE A 1 286 ? 17.443 -12.048 -10.049 1.00 87.38 286 ILE A CA 1
ATOM 2189 C C . ILE A 1 286 ? 18.630 -12.770 -10.697 1.00 87.38 286 ILE A C 1
ATOM 2191 O O . ILE A 1 286 ? 18.966 -12.466 -11.842 1.00 87.38 286 ILE A O 1
ATOM 2195 N N . PHE A 1 287 ? 19.221 -13.759 -10.015 1.00 86.12 287 PHE A N 1
ATOM 2196 C CA . PHE A 1 287 ? 20.306 -14.563 -10.585 1.00 86.12 287 PHE A CA 1
ATOM 2197 C C . PHE A 1 287 ? 19.864 -15.315 -11.845 1.00 86.12 287 PHE A C 1
ATOM 2199 O O . PHE A 1 287 ? 20.573 -15.294 -12.847 1.00 86.12 287 PHE A O 1
ATOM 2206 N N . ALA A 1 288 ? 18.662 -15.894 -11.844 1.00 86.56 288 ALA A N 1
ATOM 2207 C CA . ALA A 1 288 ? 18.117 -16.549 -13.028 1.00 86.56 288 ALA A CA 1
ATOM 2208 C C . ALA A 1 288 ? 17.935 -15.579 -14.205 1.00 86.56 288 ALA A C 1
ATOM 2210 O O . ALA A 1 288 ? 18.191 -15.938 -15.353 1.00 86.56 288 ALA A O 1
ATOM 2211 N N . GLY A 1 289 ? 17.532 -14.334 -13.927 1.00 83.62 289 GLY A N 1
ATOM 2212 C CA . GLY A 1 289 ? 17.454 -13.276 -14.931 1.00 83.62 289 GLY A CA 1
ATOM 2213 C C . GLY A 1 289 ? 18.813 -12.939 -15.550 1.00 83.62 289 GLY A C 1
ATOM 2214 O O . GLY A 1 289 ? 18.879 -12.687 -16.752 1.00 83.62 289 GLY A O 1
ATOM 2215 N N . ALA A 1 290 ? 19.893 -12.979 -14.763 1.00 84.88 290 ALA A N 1
ATOM 2216 C CA . ALA A 1 290 ? 21.252 -12.788 -15.266 1.00 84.88 290 ALA A CA 1
ATOM 2217 C C . ALA A 1 290 ? 21.670 -13.931 -16.206 1.00 84.88 290 ALA A C 1
ATOM 2219 O O . ALA A 1 290 ? 22.067 -13.664 -17.339 1.00 84.88 290 ALA A O 1
ATOM 2220 N N . CYS A 1 291 ? 21.472 -15.190 -15.798 1.00 84.62 291 CYS A N 1
ATOM 2221 C CA . CYS A 1 291 ? 21.751 -16.359 -16.644 1.00 84.62 291 CYS A CA 1
ATOM 2222 C C . CYS A 1 291 ? 20.938 -16.332 -17.950 1.00 84.62 291 CYS A C 1
ATOM 2224 O O . CYS A 1 291 ? 21.464 -16.593 -19.030 1.00 84.62 291 CYS A O 1
ATOM 2226 N N . TYR A 1 292 ? 19.668 -15.923 -17.879 1.00 86.94 292 TYR A N 1
ATOM 2227 C CA . TYR A 1 292 ? 18.815 -15.789 -19.058 1.00 86.94 292 TYR A CA 1
ATOM 2228 C C . TYR A 1 292 ? 19.340 -14.749 -20.060 1.00 86.94 292 TYR A C 1
ATOM 2230 O O . TYR A 1 292 ? 19.268 -14.974 -21.268 1.00 86.94 292 TYR A O 1
ATOM 2238 N N . GLN A 1 293 ? 19.887 -13.620 -19.591 1.00 84.88 293 GLN A N 1
ATOM 2239 C CA . GLN A 1 293 ? 20.480 -12.612 -20.480 1.00 84.88 293 GLN A CA 1
ATOM 2240 C C . GLN A 1 293 ? 21.722 -13.127 -21.212 1.00 84.88 293 GLN A C 1
ATOM 2242 O O . GLN A 1 293 ? 21.969 -12.733 -22.352 1.00 84.88 293 GLN A O 1
ATOM 2247 N N . GLU A 1 294 ? 22.474 -14.028 -20.586 1.00 83.94 294 GLU A N 1
ATOM 2248 C CA . GLU A 1 294 ? 23.631 -14.688 -21.195 1.00 83.94 294 GLU A CA 1
ATOM 2249 C C . GLU A 1 294 ? 23.230 -15.828 -22.158 1.00 83.94 294 GLU A C 1
ATOM 2251 O O . GLU A 1 294 ? 24.094 -16.440 -22.780 1.00 83.94 294 GLU A O 1
ATOM 2256 N N . ASN A 1 295 ? 21.923 -16.051 -22.369 1.00 82.69 295 ASN A N 1
ATOM 2257 C CA . ASN A 1 295 ? 21.326 -17.192 -23.082 1.00 82.69 295 ASN A CA 1
ATOM 2258 C C . ASN A 1 295 ? 21.629 -18.554 -22.438 1.00 82.69 295 ASN A C 1
ATOM 2260 O O . ASN A 1 295 ? 21.496 -19.593 -23.087 1.00 82.69 295 ASN A O 1
ATOM 2264 N N . ASP A 1 296 ? 21.992 -18.568 -21.155 1.00 86.88 296 ASP A N 1
ATOM 2265 C CA . ASP A 1 296 ? 22.105 -19.796 -20.382 1.00 86.88 296 ASP A CA 1
ATOM 2266 C C . ASP A 1 296 ? 20.741 -20.153 -19.777 1.00 86.88 296 ASP A C 1
ATOM 2268 O O . ASP A 1 296 ? 20.386 -19.801 -18.646 1.00 86.88 296 ASP A O 1
ATOM 2272 N N . HIS A 1 297 ? 19.936 -20.830 -20.592 1.00 88.31 297 HIS A N 1
ATOM 2273 C CA . HIS A 1 297 ? 18.592 -21.254 -20.217 1.00 88.31 297 HIS A CA 1
ATOM 2274 C C . HIS A 1 297 ? 18.594 -22.387 -19.185 1.00 88.31 297 HIS A C 1
ATOM 2276 O O . HIS A 1 297 ? 17.645 -22.480 -18.408 1.00 88.31 297 HIS A O 1
ATOM 2282 N N . GLN A 1 298 ? 19.644 -23.214 -19.149 1.00 87.00 298 GLN A N 1
ATOM 2283 C CA . GLN A 1 298 ? 19.736 -24.348 -18.230 1.00 87.00 298 GLN A CA 1
ATOM 2284 C C . GLN A 1 298 ? 20.008 -23.855 -16.806 1.00 87.00 298 GLN A C 1
ATOM 2286 O O . GLN A 1 298 ? 19.226 -24.139 -15.902 1.00 87.00 298 GLN A O 1
ATOM 2291 N N . SER A 1 299 ? 21.020 -23.003 -16.628 1.00 86.00 299 SER A N 1
ATOM 2292 C CA . SER A 1 299 ? 21.326 -22.404 -15.324 1.00 86.00 299 SER A CA 1
ATOM 2293 C C . SER A 1 299 ? 20.179 -21.536 -14.803 1.00 86.00 299 SER A C 1
ATOM 2295 O O . SER A 1 299 ? 19.845 -21.571 -13.616 1.00 86.00 299 SER A O 1
ATOM 2297 N N . ALA A 1 300 ? 19.519 -20.782 -15.692 1.00 87.88 300 ALA A N 1
ATOM 2298 C CA . ALA A 1 300 ? 18.330 -20.013 -15.335 1.00 87.88 300 ALA A CA 1
ATOM 2299 C C . ALA A 1 300 ? 17.185 -20.920 -14.854 1.00 87.88 300 ALA A C 1
ATOM 2301 O O . ALA A 1 300 ? 16.504 -20.591 -13.881 1.00 87.88 300 ALA A O 1
ATOM 2302 N N . PHE A 1 301 ? 16.976 -22.064 -15.510 1.00 89.25 301 PHE A N 1
ATOM 2303 C CA . PHE A 1 301 ? 15.962 -23.038 -15.116 1.00 89.25 301 PHE A CA 1
ATOM 2304 C C . PHE A 1 301 ? 16.271 -23.653 -13.748 1.00 89.25 301 PHE A C 1
ATOM 2306 O O . PHE A 1 301 ? 15.383 -23.704 -12.897 1.00 89.25 301 PHE A O 1
ATOM 2313 N N . ASP A 1 302 ? 17.519 -24.049 -13.504 1.00 88.75 302 ASP A N 1
ATOM 2314 C CA . ASP A 1 302 ? 17.933 -24.679 -12.249 1.00 88.75 302 ASP A CA 1
ATOM 2315 C C . ASP A 1 302 ? 17.774 -23.712 -11.060 1.00 88.75 302 ASP A C 1
ATOM 2317 O O . ASP A 1 302 ? 17.178 -24.074 -10.040 1.00 88.75 302 ASP A O 1
ATOM 2321 N N . LEU A 1 303 ? 18.150 -22.438 -11.228 1.00 88.31 303 LEU A N 1
ATOM 2322 C CA . LEU A 1 303 ? 17.931 -21.379 -10.232 1.00 88.31 303 LEU A CA 1
ATOM 2323 C C . LEU A 1 303 ? 16.444 -21.114 -9.948 1.00 88.31 303 LEU A C 1
ATOM 2325 O O . LEU A 1 303 ? 16.047 -20.963 -8.789 1.00 88.31 303 LEU A O 1
ATOM 2329 N N . LEU A 1 304 ? 15.603 -21.069 -10.987 1.00 90.38 304 LEU A N 1
ATOM 2330 C CA . LEU A 1 304 ? 14.154 -20.891 -10.829 1.00 90.38 304 LEU A CA 1
ATOM 2331 C C . LEU A 1 304 ? 13.495 -22.124 -10.209 1.00 90.38 304 LEU A C 1
ATOM 2333 O O . LEU A 1 304 ? 12.548 -21.988 -9.435 1.00 90.38 304 LEU A O 1
ATOM 2337 N N . SER A 1 305 ? 14.008 -23.321 -10.491 1.00 89.38 305 SER A N 1
ATOM 2338 C CA . SER A 1 305 ? 13.539 -24.557 -9.868 1.00 89.38 305 SER A CA 1
ATOM 2339 C C . SER A 1 305 ? 13.829 -24.558 -8.364 1.00 89.38 305 SER A C 1
ATOM 2341 O O . SER A 1 305 ? 12.949 -24.900 -7.572 1.00 89.38 305 SER A O 1
ATOM 2343 N N . ALA A 1 306 ? 15.009 -24.076 -7.956 1.00 87.56 306 ALA A N 1
ATOM 2344 C CA . ALA A 1 306 ? 15.363 -23.887 -6.555 1.00 87.56 306 ALA A CA 1
ATOM 2345 C C . ALA A 1 306 ? 14.475 -22.822 -5.888 1.00 87.56 306 ALA A C 1
ATOM 2347 O O . ALA A 1 306 ? 14.022 -23.015 -4.760 1.00 87.56 306 ALA A O 1
ATOM 2348 N N . ALA A 1 307 ? 14.155 -21.732 -6.594 1.00 87.88 307 ALA A N 1
ATOM 2349 C CA . ALA A 1 307 ? 13.223 -20.716 -6.104 1.00 87.88 307 ALA A CA 1
ATOM 2350 C C . ALA A 1 307 ? 11.813 -21.292 -5.879 1.00 87.88 307 ALA A C 1
ATOM 2352 O O . ALA A 1 307 ? 11.204 -21.041 -4.840 1.00 87.88 307 ALA A O 1
ATOM 2353 N N . LEU A 1 308 ? 11.334 -22.135 -6.798 1.00 87.31 308 LEU A N 1
ATOM 2354 C CA . LEU A 1 308 ? 10.026 -22.784 -6.703 1.00 87.31 308 LEU A CA 1
ATOM 2355 C C . LEU A 1 308 ? 9.960 -23.836 -5.580 1.00 87.31 308 LEU A C 1
ATOM 2357 O O . LEU A 1 308 ? 8.891 -24.087 -5.029 1.00 87.31 308 LEU A O 1
ATOM 2361 N N . GLN A 1 309 ? 11.089 -24.451 -5.212 1.00 87.31 309 GLN A N 1
ATOM 2362 C CA . GLN A 1 309 ? 11.160 -25.331 -4.037 1.00 87.31 309 GLN A CA 1
ATOM 2363 C C . GLN A 1 309 ? 11.010 -24.561 -2.717 1.00 87.31 309 GLN A C 1
ATOM 2365 O O . GLN A 1 309 ? 10.526 -25.128 -1.737 1.00 87.31 309 GLN A O 1
ATOM 2370 N N . LEU A 1 310 ? 11.415 -23.287 -2.682 1.00 84.19 310 LEU A N 1
ATOM 2371 C CA . LEU A 1 310 ? 11.240 -22.418 -1.516 1.00 84.19 310 LEU A CA 1
ATOM 2372 C C . LEU A 1 310 ? 9.822 -21.852 -1.439 1.00 84.19 310 LEU A C 1
ATOM 2374 O O . LEU A 1 310 ? 9.218 -21.875 -0.368 1.00 84.19 310 LEU A O 1
ATOM 2378 N N . ASP A 1 311 ? 9.302 -21.367 -2.565 1.00 79.38 311 ASP A N 1
ATOM 2379 C CA . ASP A 1 311 ? 7.935 -20.873 -2.691 1.00 79.38 311 ASP A CA 1
ATOM 2380 C C . ASP A 1 311 ? 7.303 -21.378 -3.993 1.00 79.38 311 ASP A C 1
ATOM 2382 O O . ASP A 1 311 ? 7.534 -20.855 -5.084 1.00 79.38 311 ASP A O 1
ATOM 2386 N N . GLY A 1 312 ? 6.469 -22.411 -3.866 1.00 74.94 312 GLY A N 1
ATOM 2387 C CA . GLY A 1 312 ? 5.826 -23.072 -5.001 1.00 74.94 312 GLY A CA 1
ATOM 2388 C C . GLY A 1 312 ? 4.744 -22.247 -5.700 1.00 74.94 312 GLY A C 1
ATOM 2389 O O . GLY A 1 312 ? 4.206 -22.709 -6.707 1.00 74.94 312 GLY A O 1
ATOM 2390 N N . CYS A 1 313 ? 4.387 -21.073 -5.170 1.00 72.06 313 CYS A N 1
ATOM 2391 C CA . CYS A 1 313 ? 3.283 -20.254 -5.672 1.00 72.06 313 CYS A CA 1
ATOM 2392 C C . CYS A 1 313 ? 3.710 -18.857 -6.136 1.00 72.06 313 CYS A C 1
ATOM 2394 O O . CYS A 1 313 ? 2.843 -18.078 -6.540 1.00 72.06 313 CYS A O 1
ATOM 2396 N N . ASP A 1 314 ? 5.006 -18.528 -6.118 1.00 86.00 314 ASP A N 1
ATOM 2397 C CA . ASP A 1 314 ? 5.454 -17.212 -6.562 1.00 86.00 314 ASP A CA 1
ATOM 2398 C C . ASP A 1 314 ? 5.151 -16.992 -8.056 1.00 86.00 314 ASP A C 1
ATOM 2400 O O . ASP A 1 314 ? 5.665 -17.666 -8.958 1.00 86.00 314 ASP A O 1
ATOM 2404 N N . ALA A 1 315 ? 4.295 -16.005 -8.319 1.00 84.44 315 ALA A N 1
ATOM 2405 C CA . ALA A 1 315 ? 3.818 -15.691 -9.658 1.00 84.44 315 ALA A CA 1
ATOM 2406 C C . ALA A 1 315 ? 4.941 -15.163 -10.566 1.00 84.44 315 ALA A C 1
ATOM 2408 O O . ALA A 1 315 ? 4.875 -15.356 -11.783 1.00 84.44 315 ALA A O 1
ATOM 2409 N N . ALA A 1 316 ? 5.965 -14.511 -9.999 1.00 86.94 316 ALA A N 1
ATOM 2410 C CA . ALA A 1 316 ? 7.113 -14.031 -10.763 1.00 86.94 316 ALA A CA 1
ATOM 2411 C C . ALA A 1 316 ? 7.997 -15.199 -11.225 1.00 86.94 316 ALA A C 1
ATOM 2413 O O . ALA A 1 316 ? 8.284 -15.299 -12.419 1.00 86.94 316 ALA A O 1
ATOM 2414 N N . THR A 1 317 ? 8.328 -16.127 -10.322 1.00 90.75 317 THR A N 1
ATOM 2415 C CA . THR A 1 317 ? 9.094 -17.347 -10.628 1.00 90.75 317 THR A CA 1
ATOM 2416 C C . THR A 1 317 ? 8.422 -18.177 -11.719 1.00 90.75 317 THR A C 1
ATOM 2418 O O . THR A 1 317 ? 9.056 -18.524 -12.714 1.00 90.75 317 THR A O 1
ATOM 2421 N N . LEU A 1 318 ? 7.118 -18.445 -11.589 1.00 89.69 318 LEU A N 1
ATOM 2422 C CA . LEU A 1 318 ? 6.362 -19.234 -12.570 1.00 89.69 318 LEU A CA 1
ATOM 2423 C C . LEU A 1 318 ? 6.327 -18.578 -13.956 1.00 89.69 318 LEU A C 1
ATOM 2425 O O . LEU A 1 318 ? 6.435 -19.264 -14.975 1.00 89.69 318 LEU A O 1
ATOM 2429 N N . ARG A 1 319 ? 6.201 -17.247 -14.006 1.00 90.56 319 ARG A N 1
ATOM 2430 C CA . ARG A 1 319 ? 6.223 -16.488 -15.261 1.00 90.56 319 ARG A CA 1
ATOM 2431 C C . ARG A 1 319 ? 7.605 -16.548 -15.904 1.00 90.56 319 ARG A C 1
ATOM 2433 O O . ARG A 1 319 ? 7.702 -16.848 -17.091 1.00 90.56 319 ARG A O 1
ATOM 2440 N N . ASN A 1 320 ? 8.654 -16.289 -15.127 1.00 90.81 320 ASN A N 1
ATOM 2441 C CA . ASN A 1 320 ? 10.036 -16.318 -15.600 1.00 90.81 320 ASN A CA 1
ATOM 2442 C C . ASN A 1 320 ? 10.403 -17.711 -16.124 1.00 90.81 320 ASN A C 1
ATOM 2444 O O . ASN A 1 320 ? 10.957 -17.827 -17.212 1.00 90.81 320 ASN A O 1
ATOM 2448 N N . MET A 1 321 ? 9.988 -18.767 -15.422 1.00 89.81 321 MET A N 1
ATOM 2449 C CA . MET A 1 321 ? 10.211 -20.153 -15.832 1.00 89.81 321 MET A CA 1
ATOM 2450 C C . MET A 1 321 ? 9.510 -20.477 -17.154 1.00 89.81 321 MET A C 1
ATOM 2452 O O . MET A 1 321 ? 10.106 -21.082 -18.039 1.00 89.81 321 MET A O 1
ATOM 2456 N N . ALA A 1 322 ? 8.277 -19.999 -17.346 1.00 88.88 322 ALA A N 1
ATOM 2457 C CA . ALA A 1 322 ? 7.572 -20.176 -18.611 1.00 88.88 322 ALA A CA 1
ATOM 2458 C C . ALA A 1 322 ? 8.265 -19.459 -19.787 1.00 88.88 322 ALA A C 1
ATOM 2460 O O . ALA A 1 322 ? 8.303 -20.004 -20.890 1.00 88.88 322 ALA A O 1
ATOM 2461 N N . TYR A 1 323 ? 8.846 -18.274 -19.566 1.00 89.56 323 TYR A N 1
ATOM 2462 C CA . TYR A 1 323 ? 9.643 -17.584 -20.588 1.00 89.56 323 TYR A CA 1
ATOM 2463 C C . TYR A 1 323 ? 10.975 -18.290 -20.875 1.00 89.56 323 TYR A C 1
ATOM 2465 O O . TYR A 1 323 ? 11.345 -18.398 -22.043 1.00 89.56 323 TYR A O 1
ATOM 2473 N N . VAL A 1 324 ? 11.654 -18.826 -19.855 1.00 91.38 324 VAL A N 1
ATOM 2474 C CA . VAL A 1 324 ? 12.871 -19.640 -20.029 1.00 91.38 324 VAL A CA 1
ATOM 2475 C C . VAL A 1 324 ? 12.562 -20.879 -20.873 1.00 91.38 324 VAL A C 1
ATOM 2477 O O . VAL A 1 324 ? 13.194 -21.075 -21.910 1.00 91.38 324 VAL A O 1
ATOM 2480 N N . CYS A 1 325 ? 11.524 -21.649 -20.530 1.00 88.56 325 CYS A N 1
ATOM 2481 C CA . CYS A 1 325 ? 11.098 -22.805 -21.328 1.00 88.56 325 CYS A CA 1
ATOM 2482 C C . CYS A 1 325 ? 10.722 -22.408 -22.764 1.00 88.56 325 CYS A C 1
ATOM 2484 O O . CYS A 1 325 ? 11.048 -23.119 -23.710 1.00 88.56 325 CYS A O 1
ATOM 2486 N N . LEU A 1 326 ? 10.072 -21.254 -22.954 1.00 88.81 326 LEU A N 1
ATOM 2487 C CA . LEU A 1 326 ? 9.735 -20.757 -24.288 1.00 88.81 326 LEU A CA 1
ATOM 2488 C C . LEU A 1 326 ? 10.986 -20.412 -25.107 1.00 88.81 326 LEU A C 1
ATOM 2490 O O . LEU A 1 326 ? 11.039 -20.738 -26.291 1.00 88.81 326 LEU A O 1
ATOM 2494 N N . SER A 1 327 ? 11.983 -19.776 -24.489 1.00 85.62 327 SER A N 1
ATOM 2495 C CA . SER A 1 32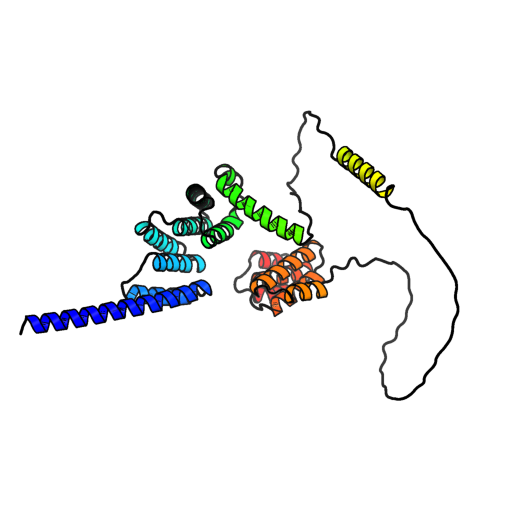7 ? 13.254 -19.436 -25.141 1.00 85.62 327 SER A CA 1
ATOM 2496 C C . SER A 1 327 ? 14.101 -20.666 -25.477 1.00 85.62 327 SER A C 1
ATOM 2498 O O . SER A 1 327 ? 14.720 -20.704 -26.535 1.00 85.62 327 SER A O 1
ATOM 2500 N N . ALA A 1 328 ? 14.034 -21.710 -24.643 1.00 85.31 328 ALA A N 1
ATOM 2501 C CA . ALA A 1 328 ? 14.665 -23.005 -24.884 1.00 85.31 328 ALA A CA 1
ATOM 2502 C C . ALA A 1 328 ? 13.926 -23.856 -25.942 1.00 85.31 328 ALA A C 1
ATOM 2504 O O . ALA A 1 328 ? 14.404 -24.920 -26.326 1.00 85.31 328 ALA A O 1
ATOM 2505 N N . GLY A 1 329 ? 12.761 -23.406 -26.430 1.00 85.19 329 GLY A N 1
ATOM 2506 C CA . GLY A 1 329 ? 11.940 -24.123 -27.414 1.00 85.19 329 GLY A CA 1
ATOM 2507 C C . GLY A 1 329 ? 10.997 -25.178 -26.817 1.00 85.19 329 GLY A C 1
ATOM 2508 O O . GLY A 1 329 ? 10.264 -25.843 -27.551 1.00 85.19 329 GLY A O 1
ATOM 2509 N N . GLU A 1 330 ? 10.942 -25.309 -25.493 1.00 87.06 330 GLU A N 1
ATOM 2510 C CA . GLU A 1 330 ? 10.108 -26.271 -24.768 1.00 87.06 330 GLU A CA 1
ATOM 2511 C C . GLU A 1 330 ? 8.692 -25.733 -24.516 1.00 87.06 330 GLU A C 1
ATOM 2513 O O . GLU A 1 330 ? 8.252 -25.453 -23.396 1.00 87.06 330 GLU A O 1
ATOM 2518 N N . LYS A 1 331 ? 7.938 -25.593 -25.605 1.00 84.19 331 LYS A N 1
ATOM 2519 C CA . LYS A 1 331 ? 6.608 -24.966 -25.616 1.00 84.19 331 LYS A CA 1
ATOM 2520 C C . LYS A 1 331 ? 5.573 -25.654 -24.717 1.00 84.19 331 LYS A C 1
ATOM 2522 O O . LYS A 1 331 ? 4.738 -24.979 -24.114 1.00 84.19 331 LYS A O 1
ATOM 2527 N N . GLU A 1 332 ? 5.608 -26.982 -24.621 1.00 84.06 332 GLU A N 1
ATOM 2528 C CA . GLU A 1 332 ? 4.675 -27.743 -23.776 1.00 84.06 332 GLU A CA 1
ATOM 2529 C C . GLU A 1 332 ? 4.915 -27.481 -22.286 1.00 84.06 332 GLU A C 1
ATOM 2531 O O . GLU A 1 332 ? 3.962 -27.264 -21.534 1.00 84.06 332 GLU A O 1
ATOM 2536 N N . GLN A 1 333 ? 6.183 -27.420 -21.868 1.00 85.00 333 GLN A N 1
ATOM 2537 C CA . GLN A 1 333 ? 6.540 -27.083 -20.493 1.00 85.00 333 GLN A CA 1
ATOM 2538 C C . GLN A 1 333 ? 6.184 -25.629 -20.173 1.00 85.00 333 GLN A C 1
ATOM 2540 O O . GLN A 1 333 ? 5.581 -25.354 -19.136 1.00 85.00 333 GLN A O 1
ATOM 2545 N N . ALA A 1 334 ? 6.448 -24.706 -21.102 1.00 85.69 334 ALA A N 1
ATOM 2546 C CA . ALA A 1 334 ? 6.069 -23.305 -20.955 1.00 85.69 334 ALA A CA 1
ATOM 2547 C C . ALA A 1 334 ? 4.550 -23.127 -20.755 1.00 85.69 334 ALA A C 1
ATOM 2549 O O . ALA A 1 334 ? 4.126 -22.363 -19.888 1.00 85.69 334 ALA A O 1
ATOM 2550 N N . LEU A 1 335 ? 3.720 -23.878 -21.492 1.00 86.44 335 LEU A N 1
ATOM 2551 C CA . LEU A 1 335 ? 2.265 -23.902 -21.293 1.00 86.44 335 LEU A CA 1
ATOM 2552 C C . LEU A 1 335 ? 1.869 -24.475 -19.926 1.00 86.44 335 LEU A C 1
ATOM 2554 O O . LEU A 1 335 ? 0.957 -23.949 -19.287 1.00 86.44 335 LEU A O 1
ATOM 2558 N N . ALA A 1 336 ? 2.550 -25.524 -19.461 1.00 86.94 336 ALA A N 1
ATOM 2559 C CA . ALA A 1 336 ? 2.285 -26.126 -18.158 1.00 86.94 336 ALA A CA 1
ATOM 2560 C C . ALA A 1 336 ? 2.584 -25.161 -16.998 1.00 86.94 336 ALA A C 1
ATOM 2562 O O . ALA A 1 336 ? 1.819 -25.116 -16.034 1.00 86.94 336 ALA A O 1
ATOM 2563 N N . TYR A 1 337 ? 3.655 -24.367 -17.088 1.00 85.56 337 TYR A N 1
ATOM 2564 C CA . TYR A 1 337 ? 3.959 -23.324 -16.102 1.00 85.56 337 TYR A CA 1
ATOM 2565 C C . TYR A 1 337 ? 3.032 -22.112 -16.233 1.00 85.56 337 TYR A C 1
ATOM 2567 O O . TYR A 1 337 ? 2.538 -21.618 -15.220 1.00 85.56 337 TYR A O 1
ATOM 2575 N N . ALA A 1 338 ? 2.690 -21.697 -17.457 1.00 84.38 338 ALA A N 1
ATOM 2576 C CA . ALA A 1 338 ? 1.720 -20.626 -17.691 1.00 84.38 338 ALA A CA 1
ATOM 2577 C C . ALA A 1 338 ? 0.332 -20.950 -17.107 1.00 84.38 338 ALA A C 1
ATOM 2579 O O . ALA A 1 338 ? -0.337 -20.066 -16.580 1.00 84.38 338 ALA A O 1
ATOM 2580 N N . ALA A 1 339 ? -0.092 -22.218 -17.155 1.00 85.75 339 ALA A N 1
ATOM 2581 C CA . ALA A 1 339 ? -1.363 -22.670 -16.587 1.00 85.75 339 ALA A CA 1
ATOM 2582 C C . ALA A 1 339 ? -1.398 -22.646 -15.048 1.00 85.75 339 ALA A C 1
ATOM 2584 O O . ALA A 1 339 ? -2.479 -22.596 -14.466 1.00 85.75 339 ALA A O 1
ATOM 2585 N N . LYS A 1 340 ? -0.232 -22.686 -14.390 1.00 85.75 340 LYS A N 1
ATOM 2586 C CA . LYS A 1 340 ? -0.111 -22.609 -12.925 1.00 85.75 340 LYS A CA 1
ATOM 2587 C C . LYS A 1 340 ? -0.161 -21.171 -12.402 1.00 85.75 340 LYS A C 1
ATOM 2589 O O . LYS A 1 340 ? -0.245 -20.982 -11.192 1.00 85.75 340 LYS A O 1
ATOM 2594 N N . LEU A 1 341 ? -0.106 -20.165 -13.279 1.00 84.44 341 LEU A N 1
ATOM 2595 C CA . LEU A 1 341 ? -0.165 -18.766 -12.869 1.00 84.44 341 LEU A CA 1
ATOM 2596 C C . LEU A 1 341 ? -1.552 -18.412 -12.301 1.00 84.44 341 LEU A C 1
ATOM 2598 O O . LEU A 1 341 ? -2.568 -18.760 -12.905 1.00 84.44 341 LEU A O 1
ATOM 2602 N N . PRO A 1 342 ? -1.620 -17.646 -11.194 1.00 77.50 342 PRO A N 1
ATOM 2603 C CA . PRO A 1 342 ? -2.892 -17.211 -10.609 1.00 77.50 342 PRO A CA 1
ATOM 2604 C C . PRO A 1 342 ? -3.647 -16.217 -11.506 1.00 77.50 342 PRO A C 1
ATOM 2606 O O . PRO A 1 342 ? -4.862 -16.067 -11.394 1.00 77.50 342 PRO A O 1
ATOM 2609 N N . MET A 1 343 ? -2.933 -15.539 -12.409 1.00 79.62 343 MET A N 1
ATOM 2610 C CA . MET A 1 343 ? -3.484 -14.599 -13.378 1.00 79.62 343 MET A CA 1
ATOM 2611 C C . MET A 1 343 ? -2.879 -14.855 -14.758 1.00 79.62 343 MET A C 1
ATOM 2613 O O . MET A 1 343 ? -1.676 -15.081 -14.884 1.00 79.62 343 MET A O 1
ATOM 2617 N N . ALA A 1 344 ? -3.714 -14.786 -15.796 1.00 80.00 344 ALA A N 1
ATOM 2618 C CA . ALA A 1 344 ? -3.274 -14.966 -17.172 1.00 80.00 344 ALA A CA 1
ATOM 2619 C C . ALA A 1 344 ? -2.330 -13.834 -17.610 1.00 80.00 344 ALA A C 1
ATOM 2621 O O . ALA A 1 344 ? -2.684 -12.657 -17.548 1.00 80.00 344 ALA A O 1
ATOM 2622 N N . ASP A 1 345 ? -1.151 -14.201 -18.109 1.00 83.31 345 ASP A N 1
ATOM 2623 C CA . ASP A 1 345 ? -0.206 -13.270 -18.722 1.00 83.31 345 ASP A CA 1
ATOM 2624 C C . ASP A 1 345 ? -0.428 -13.244 -20.240 1.00 83.31 345 ASP A C 1
ATOM 2626 O O . ASP A 1 345 ? -0.015 -14.144 -20.972 1.00 83.31 345 ASP A O 1
ATOM 2630 N N . PHE A 1 346 ? -1.121 -12.212 -20.727 1.00 85.50 346 PHE A N 1
ATOM 2631 C CA . PHE A 1 346 ? -1.423 -12.077 -22.154 1.00 85.50 346 PHE A CA 1
ATOM 2632 C C . PHE A 1 346 ? -0.171 -11.917 -23.026 1.00 85.50 346 PHE A C 1
ATOM 2634 O O . PHE A 1 346 ? -0.215 -12.300 -24.194 1.00 85.50 346 PHE A O 1
ATOM 2641 N N . GLY A 1 347 ? 0.933 -11.392 -22.481 1.00 85.38 347 GLY A N 1
ATOM 2642 C CA . GLY A 1 347 ? 2.209 -11.289 -23.190 1.00 85.38 347 GLY A CA 1
ATOM 2643 C C . GLY A 1 347 ? 2.832 -12.665 -23.410 1.00 85.38 347 GLY A C 1
ATOM 2644 O O . GLY A 1 347 ? 3.194 -13.007 -24.536 1.00 85.38 347 GLY A O 1
ATOM 2645 N N . LEU A 1 348 ? 2.843 -13.494 -22.367 1.00 85.06 348 LEU A N 1
ATOM 2646 C CA . LEU A 1 348 ? 3.327 -14.873 -22.430 1.00 85.06 348 LEU A CA 1
ATOM 2647 C C . LEU A 1 348 ? 2.445 -15.727 -23.348 1.00 85.06 348 LEU A C 1
ATOM 2649 O O . LEU A 1 348 ? 2.950 -16.467 -24.189 1.00 85.06 348 LEU A O 1
ATOM 2653 N N . LEU A 1 349 ? 1.121 -15.591 -23.244 1.00 84.38 349 LEU A N 1
ATOM 2654 C CA . LEU A 1 349 ? 0.173 -16.295 -24.112 1.00 84.38 349 LEU A CA 1
ATOM 2655 C C . LEU A 1 349 ? 0.306 -15.874 -25.580 1.00 84.38 349 LEU A C 1
ATOM 2657 O O . LEU A 1 349 ? 0.184 -16.711 -26.476 1.00 84.38 349 LEU A O 1
ATOM 2661 N N . TYR A 1 350 ? 0.566 -14.591 -25.840 1.00 85.81 350 TYR A N 1
ATOM 2662 C CA . TYR A 1 350 ? 0.864 -14.104 -27.182 1.00 85.81 350 TYR A CA 1
ATOM 2663 C C . TYR A 1 350 ? 2.166 -14.718 -27.707 1.00 85.81 350 TYR A C 1
ATOM 2665 O O . TYR A 1 350 ? 2.181 -15.258 -28.813 1.00 85.81 350 TYR A O 1
ATOM 2673 N N . ALA A 1 351 ? 3.228 -14.717 -26.899 1.00 82.94 351 ALA A N 1
ATOM 2674 C CA . ALA A 1 351 ? 4.512 -15.306 -27.266 1.00 82.94 351 ALA A CA 1
ATOM 2675 C C . ALA A 1 351 ? 4.387 -16.815 -27.554 1.00 82.94 351 ALA A C 1
ATOM 2677 O O . ALA A 1 351 ? 4.875 -17.288 -28.575 1.00 82.94 351 ALA A O 1
ATOM 2678 N N . LEU A 1 352 ? 3.625 -17.556 -26.745 1.00 82.38 352 LEU A N 1
ATOM 2679 C CA . LEU A 1 352 ? 3.338 -18.981 -26.956 1.00 82.38 352 LEU A CA 1
ATOM 2680 C C . LEU A 1 352 ? 2.484 -19.264 -28.199 1.00 82.38 352 LEU A C 1
ATOM 2682 O O . LEU A 1 352 ? 2.488 -20.381 -28.713 1.00 82.38 352 LEU A O 1
ATOM 2686 N N . LYS A 1 353 ? 1.716 -18.292 -28.692 1.00 80.44 353 LYS A N 1
ATOM 2687 C CA . LYS A 1 353 ? 0.922 -18.447 -29.918 1.00 80.44 353 LYS A CA 1
ATOM 2688 C C . LYS A 1 353 ? 1.750 -18.206 -31.184 1.00 80.44 353 LYS A C 1
ATOM 2690 O O . LYS A 1 353 ? 1.389 -18.735 -32.235 1.00 80.44 353 LYS A O 1
ATOM 2695 N N . HIS A 1 354 ? 2.796 -17.386 -31.084 1.00 72.62 354 HIS A N 1
ATOM 2696 C CA . HIS A 1 354 ? 3.547 -16.858 -32.225 1.00 72.62 354 HIS A CA 1
ATOM 2697 C C . HIS A 1 354 ? 4.990 -17.376 -32.355 1.00 72.62 354 HIS A C 1
ATOM 2699 O O . HIS A 1 354 ? 5.548 -17.239 -33.442 1.00 72.62 354 HIS A O 1
ATOM 2705 N N . ASN A 1 355 ? 5.548 -17.994 -31.310 1.00 57.97 355 ASN A N 1
ATOM 2706 C CA . ASN A 1 355 ? 6.627 -18.989 -31.409 1.00 57.97 355 ASN A CA 1
ATOM 2707 C C . ASN A 1 355 ? 6.038 -20.371 -31.697 1.00 57.97 355 ASN A C 1
ATOM 2709 O O . ASN A 1 355 ? 6.712 -21.180 -32.361 1.00 57.97 355 ASN A O 1
#